Protein AF-A0A0D3IXQ7-F1 (afdb_monomer)

Radius of gyration: 18.46 Å; Cα contacts (8 Å, |Δi|>4): 409; chains: 1; bounding box: 53×40×63 Å

InterPro domains:
  IPR025602 BCP1 family [PF13862] (10-169)
  IPR025602 BCP1 family [PTHR13261] (6-168)

Nearest PDB structures (foldseek):
  7kys-assembly2_B  TM=7.630E-01  e=5.921E-11  Homo sapiens
  7kyq-assembly1_A  TM=7.738E-01  e=1.754E-10  Homo sapiens
  6sll-assembly1_B  TM=5.293E-01  e=2.370E-04  Paenibacillus sp. Y412MC10
  1s60-assembly1_A-2  TM=6.672E-01  e=1.932E-02  Salmonella enterica subsp. enterica serovar Enteritidis
  2vbq-assembly1_A  TM=5.255E-01  e=3.563E-01  Salmonella enterica

Organism: Emiliania huxleyi (strain CCMP1516) (NCBI:txid280463)

Foldseek 3Di:
DDDPPPPPPPDDKDKDKAFAAPVCLVVQLVQVCPAPVCQVQVFRSNLVSNQRNPLRLAKIFTDIPRHTFKIKGWGWLLVCCVRPRSVVVLDLLQDVQWPDDPVSVVSVLCSDNPNLFTETEIDIGGHLPDDLVCLLVRLVVRLVSLVCLCPPNPPPVSNSNSVGQKYKYKFKPPDDFVQWDKTFSGPPDHPPRITIIIIIHGSVSSSSCSVRSSRSHND

Secondary structure (DSSP, 8-state):
---------------EEE---GGGHHHHHHHHHHSHHHHHH---HHHHHHHHHT-TTSEEEEEETTEEEEEEEEEETTTTTTSHHHHHHHHHHTSSSSPSSHHHHHHHHHTSTT----EEEEEEEE-TTS-TTHHHHHHHHHHHHHHHHHHH-SSHHHHHHHS-SEEEEEEETT-PPTT-EEEESSTT--TTSPPEEEEEE-GGGGGGGHHHHHHHT--

Structure (mmCIF, N/CA/C/O backbone):
data_AF-A0A0D3IXQ7-F1
#
_entry.id   AF-A0A0D3IXQ7-F1
#
loop_
_atom_site.group_PDB
_atom_site.id
_atom_site.type_symbol
_atom_site.label_atom_id
_atom_site.label_alt_id
_atom_site.label_comp_id
_atom_site.label_asym_id
_atom_site.label_entity_id
_atom_site.label_seq_id
_atom_site.pdbx_PDB_ins_code
_atom_site.Cartn_x
_atom_site.Cartn_y
_atom_site.Cartn_z
_atom_site.occupancy
_atom_site.B_iso_or_equiv
_atom_site.auth_seq_id
_atom_site.auth_comp_id
_atom_site.auth_asym_id
_atom_site.auth_atom_id
_atom_site.pdbx_PDB_model_num
ATOM 1 N N . MET A 1 1 ? 34.933 -18.596 -46.602 1.00 43.78 1 MET A N 1
ATOM 2 C CA . MET A 1 1 ? 33.781 -19.001 -45.770 1.00 43.78 1 MET A CA 1
ATOM 3 C C . MET A 1 1 ? 33.965 -18.394 -44.393 1.00 43.78 1 MET A C 1
ATOM 5 O O . MET A 1 1 ? 34.940 -18.746 -43.749 1.00 43.78 1 MET A O 1
ATOM 9 N N . ALA A 1 2 ? 33.096 -17.456 -44.016 1.00 44.88 2 ALA A N 1
ATOM 10 C CA . ALA A 1 2 ? 32.745 -17.088 -42.639 1.00 44.88 2 ALA A CA 1
ATOM 11 C C . ALA A 1 2 ? 31.686 -15.973 -42.736 1.00 44.88 2 ALA A C 1
ATOM 13 O O . ALA A 1 2 ? 32.026 -14.797 -42.824 1.00 44.88 2 ALA A O 1
ATOM 14 N N . GLN A 1 3 ? 30.409 -16.350 -42.832 1.00 43.12 3 GLN A N 1
ATOM 15 C CA . GLN A 1 3 ? 29.316 -15.436 -42.499 1.00 43.12 3 GLN A CA 1
ATOM 16 C C . GLN A 1 3 ? 29.228 -15.426 -40.974 1.00 43.12 3 GLN A C 1
ATOM 18 O O . GLN A 1 3 ? 28.996 -16.468 -40.365 1.00 43.12 3 GLN A O 1
ATOM 23 N N . ALA A 1 4 ? 29.498 -14.273 -40.370 1.00 51.81 4 ALA A N 1
ATOM 24 C CA . ALA A 1 4 ? 29.172 -14.027 -38.978 1.00 51.81 4 ALA A CA 1
ATOM 25 C C . ALA A 1 4 ? 27.657 -13.806 -38.908 1.00 51.81 4 ALA A C 1
ATOM 27 O O . ALA A 1 4 ? 27.172 -12.717 -39.202 1.00 51.81 4 ALA A O 1
ATOM 28 N N . ASP A 1 5 ? 26.921 -14.868 -38.590 1.00 50.00 5 ASP A N 1
ATOM 29 C CA . ASP A 1 5 ? 25.492 -14.808 -38.295 1.00 50.00 5 ASP A CA 1
ATOM 30 C C . ASP A 1 5 ? 25.318 -14.284 -36.863 1.00 50.00 5 ASP A C 1
ATOM 32 O O . ASP A 1 5 ? 25.139 -15.028 -35.900 1.00 50.00 5 ASP A O 1
ATOM 36 N N . GLY A 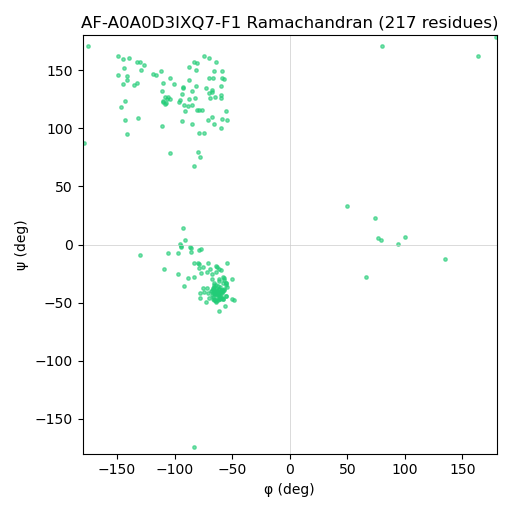1 6 ? 25.511 -12.975 -36.706 1.00 56.41 6 GLY A N 1
ATOM 37 C CA . GLY A 1 6 ? 25.163 -12.243 -35.496 1.00 56.41 6 GLY A CA 1
ATOM 38 C C . GLY A 1 6 ? 23.685 -11.887 -35.542 1.00 56.41 6 GLY A C 1
ATOM 39 O O . GLY A 1 6 ? 23.353 -10.719 -35.709 1.00 56.41 6 GLY A O 1
ATOM 40 N N . ALA A 1 7 ? 22.806 -12.887 -35.465 1.00 58.75 7 ALA A N 1
ATOM 41 C CA . ALA A 1 7 ? 21.378 -12.643 -35.334 1.00 58.75 7 ALA A CA 1
ATOM 42 C C . ALA A 1 7 ? 21.127 -11.979 -33.972 1.00 58.75 7 ALA A C 1
ATOM 44 O O . ALA A 1 7 ? 21.189 -12.634 -32.927 1.00 58.75 7 ALA A O 1
ATOM 45 N N . GLU A 1 8 ? 20.892 -10.667 -33.982 1.00 60.81 8 GLU A N 1
ATOM 46 C CA . GLU A 1 8 ? 20.342 -9.936 -32.844 1.00 60.81 8 GLU A CA 1
ATOM 47 C C . GLU A 1 8 ? 19.034 -10.633 -32.454 1.00 60.81 8 GLU A C 1
ATOM 49 O O . GLU A 1 8 ? 18.050 -10.602 -33.191 1.00 60.81 8 GLU A O 1
ATOM 54 N N . LYS A 1 9 ? 19.038 -11.357 -31.330 1.00 64.88 9 LYS A N 1
ATOM 55 C CA . LYS A 1 9 ? 17.806 -11.930 -30.793 1.00 64.88 9 LYS A CA 1
ATOM 56 C C . LYS A 1 9 ? 16.938 -10.766 -30.340 1.00 64.88 9 LYS A C 1
ATOM 58 O O . LYS A 1 9 ? 17.272 -10.103 -29.362 1.00 64.88 9 LYS A O 1
ATOM 63 N N . GLU A 1 10 ? 15.851 -10.525 -31.062 1.00 73.38 10 GLU A N 1
ATOM 64 C CA . GLU A 1 10 ? 14.812 -9.587 -30.659 1.00 73.38 10 GLU A CA 1
ATOM 65 C C . GLU A 1 10 ? 14.257 -10.041 -29.302 1.00 73.38 10 GLU A C 1
ATOM 67 O O . GLU A 1 10 ? 13.624 -11.092 -29.188 1.00 73.38 10 GLU A O 1
ATOM 72 N N . LEU A 1 11 ? 14.591 -9.296 -28.246 1.00 77.38 11 LEU A N 1
ATOM 73 C CA . LEU A 1 11 ? 14.086 -9.550 -26.904 1.00 77.38 11 LEU A CA 1
ATOM 74 C C . LEU A 1 11 ? 12.728 -8.863 -26.784 1.00 77.38 11 LEU A C 1
ATOM 76 O O . LEU A 1 11 ? 12.653 -7.642 -26.650 1.00 77.38 11 LEU A O 1
ATOM 80 N N . GLN A 1 12 ? 11.661 -9.652 -26.846 1.00 79.81 12 GLN A N 1
ATOM 81 C CA . GLN A 1 12 ? 10.318 -9.184 -26.534 1.00 79.81 12 GLN A CA 1
ATOM 82 C C . GLN A 1 12 ? 10.080 -9.360 -25.038 1.00 79.81 12 GLN A C 1
ATOM 84 O O . GLN A 1 12 ? 10.142 -10.476 -24.532 1.00 79.81 12 GLN A O 1
ATOM 89 N N . VAL A 1 13 ? 9.834 -8.250 -24.346 1.00 83.31 13 VAL A N 1
ATOM 90 C CA . VAL A 1 13 ? 9.472 -8.241 -22.926 1.00 83.31 13 VAL A CA 1
ATOM 91 C C . VAL A 1 13 ? 7.999 -7.876 -22.830 1.00 83.31 13 VAL A C 1
ATOM 93 O O . VAL A 1 13 ? 7.594 -6.807 -23.292 1.00 83.31 13 VAL A O 1
ATOM 96 N N . GLU A 1 14 ? 7.206 -8.761 -22.237 1.00 89.88 14 GLU A N 1
ATOM 97 C CA . GLU A 1 14 ? 5.787 -8.537 -21.975 1.00 89.88 14 GLU A CA 1
ATOM 98 C C . GLU A 1 14 ? 5.580 -8.267 -20.485 1.00 89.88 14 GLU A C 1
ATOM 100 O O . GLU A 1 14 ? 6.016 -9.042 -19.632 1.00 89.88 14 GLU A O 1
ATOM 105 N N . PHE A 1 15 ? 4.918 -7.151 -20.177 1.00 91.88 15 PHE A N 1
ATOM 106 C CA . PHE A 1 15 ? 4.506 -6.825 -18.818 1.00 91.88 15 PHE A CA 1
ATOM 107 C C . PHE A 1 15 ? 3.069 -7.281 -18.608 1.00 91.88 15 PHE A C 1
ATOM 109 O O . PHE A 1 15 ? 2.170 -6.869 -19.341 1.00 91.88 15 PHE A O 1
ATOM 116 N N . ILE A 1 16 ? 2.864 -8.096 -17.582 1.00 93.56 16 ILE A N 1
ATOM 117 C CA . ILE A 1 16 ? 1.554 -8.577 -17.160 1.00 93.56 16 ILE A CA 1
ATOM 118 C C . ILE A 1 16 ? 1.192 -7.981 -15.802 1.00 93.56 16 ILE A C 1
ATOM 120 O O . ILE A 1 16 ? 2.062 -7.725 -14.967 1.00 93.56 16 ILE A O 1
ATOM 124 N N . PHE A 1 17 ? -0.106 -7.784 -15.595 1.00 93.75 17 PHE A N 1
ATOM 125 C CA . PHE A 1 17 ? -0.681 -7.367 -14.324 1.00 93.75 17 PHE A CA 1
ATOM 126 C C . PHE A 1 17 ? -1.338 -8.583 -13.679 1.00 93.75 17 PHE A C 1
ATOM 128 O O . PHE A 1 17 ? -2.141 -9.257 -14.325 1.00 93.75 17 PHE A O 1
ATOM 135 N N . THR A 1 18 ? -0.961 -8.899 -12.444 1.00 93.56 18 THR A N 1
ATOM 136 C CA . THR A 1 18 ? -1.534 -10.026 -11.694 1.00 93.56 18 THR A CA 1
ATOM 137 C C . THR A 1 18 ? -1.970 -9.586 -10.309 1.00 93.56 18 THR A C 1
ATOM 139 O O . THR A 1 18 ? -1.407 -8.640 -9.759 1.00 93.56 18 THR A O 1
ATOM 142 N N . ASP A 1 19 ? -2.896 -10.321 -9.708 1.00 94.00 19 ASP A N 1
ATOM 143 C CA . ASP A 1 19 ? -3.261 -10.114 -8.308 1.00 94.00 19 ASP A CA 1
ATOM 144 C C . ASP A 1 19 ? -2.061 -10.413 -7.381 1.00 94.00 19 ASP A C 1
ATOM 146 O O . ASP A 1 19 ? -1.135 -11.142 -7.779 1.00 94.00 19 ASP A O 1
ATOM 150 N N . PRO A 1 20 ? -2.039 -9.861 -6.153 1.00 93.25 20 PRO A N 1
ATOM 151 C CA . PRO A 1 20 ? -1.056 -10.210 -5.138 1.00 93.25 20 PRO A CA 1
ATOM 152 C C . PRO A 1 20 ? -1.112 -11.697 -4.792 1.00 93.25 20 PRO A C 1
ATOM 154 O O . PRO A 1 20 ? -2.188 -12.252 -4.576 1.00 93.25 20 PRO A O 1
ATOM 157 N N . ALA A 1 21 ? 0.053 -12.330 -4.679 1.00 92.75 21 ALA A N 1
ATOM 158 C CA . ALA A 1 21 ? 0.165 -13.704 -4.213 1.00 92.75 21 ALA A CA 1
ATOM 159 C C . ALA A 1 21 ? 1.261 -13.849 -3.150 1.00 92.75 21 ALA A C 1
ATOM 161 O O . ALA A 1 21 ? 2.211 -13.069 -3.100 1.00 92.75 21 ALA A O 1
ATOM 162 N N . GLU A 1 22 ? 1.175 -14.893 -2.321 1.00 92.81 22 GLU A N 1
ATOM 163 C CA . GLU A 1 22 ? 2.146 -15.156 -1.247 1.00 92.81 22 GLU A CA 1
ATOM 164 C C . GLU A 1 22 ? 3.596 -15.221 -1.771 1.00 92.81 22 GLU A C 1
ATOM 166 O O . GLU A 1 22 ? 4.522 -14.713 -1.130 1.00 92.81 22 GLU A O 1
ATOM 171 N N . GLU A 1 23 ? 3.788 -15.768 -2.977 1.00 92.31 23 GLU A N 1
ATOM 172 C CA . GLU A 1 23 ? 5.074 -15.837 -3.684 1.00 92.31 23 GLU A CA 1
ATOM 173 C C . GLU A 1 23 ? 5.708 -14.463 -3.968 1.00 92.31 23 GLU A C 1
ATOM 175 O O . GLU A 1 23 ? 6.930 -14.369 -4.095 1.00 92.31 23 GLU A O 1
ATOM 180 N N . ASP A 1 24 ? 4.912 -13.389 -3.986 1.00 93.62 24 ASP A N 1
ATOM 181 C CA . ASP A 1 24 ? 5.381 -12.021 -4.218 1.00 93.62 24 ASP A CA 1
ATOM 182 C C . ASP A 1 24 ? 6.024 -11.393 -2.976 1.00 93.62 24 ASP A C 1
ATOM 184 O O . ASP A 1 24 ? 6.769 -10.416 -3.092 1.00 93.62 24 ASP A O 1
ATOM 188 N N . THR A 1 25 ? 5.805 -11.963 -1.784 1.00 94.81 25 THR A N 1
ATOM 189 C CA . THR A 1 25 ? 6.267 -11.403 -0.500 1.00 94.81 25 THR A CA 1
ATOM 190 C C . THR A 1 25 ? 7.747 -10.978 -0.507 1.00 94.81 25 THR A C 1
ATOM 192 O O . THR A 1 25 ? 8.045 -9.854 -0.085 1.00 94.81 25 THR A O 1
ATOM 195 N N . PRO A 1 26 ? 8.715 -11.795 -0.983 1.00 94.44 26 PRO A N 1
ATOM 196 C CA . PRO A 1 26 ? 10.128 -11.407 -0.982 1.00 94.44 26 PRO A CA 1
ATOM 197 C C . PRO A 1 26 ? 10.429 -10.218 -1.907 1.00 94.44 26 PRO A C 1
ATOM 199 O O . PRO A 1 26 ? 11.301 -9.394 -1.607 1.00 94.44 26 PRO A O 1
ATOM 202 N N . TYR A 1 27 ? 9.698 -10.109 -3.015 1.00 93.19 27 TYR A N 1
ATOM 203 C CA . TYR A 1 27 ? 9.883 -9.052 -4.002 1.00 93.19 27 TYR A CA 1
ATOM 204 C C . TYR A 1 27 ? 9.252 -7.742 -3.530 1.00 93.19 27 TYR A C 1
ATOM 206 O O . TYR A 1 27 ? 9.915 -6.704 -3.539 1.00 93.19 27 TYR A O 1
ATOM 214 N N . VAL A 1 28 ? 8.023 -7.806 -3.010 1.00 95.12 28 VAL A N 1
ATOM 215 C CA . VAL A 1 28 ? 7.331 -6.661 -2.401 1.00 95.12 28 VAL A CA 1
ATOM 216 C C . VAL A 1 28 ? 8.146 -6.109 -1.234 1.00 95.12 28 VAL A C 1
ATOM 218 O O . VAL A 1 28 ? 8.326 -4.898 -1.126 1.00 95.12 28 VAL A O 1
ATOM 221 N N . ARG A 1 29 ? 8.726 -6.980 -0.396 1.00 95.50 29 ARG A N 1
ATOM 222 C CA . ARG A 1 29 ? 9.624 -6.564 0.693 1.00 95.50 29 ARG A CA 1
ATOM 223 C C . ARG A 1 29 ? 10.827 -5.791 0.171 1.00 95.50 29 ARG A C 1
ATOM 225 O O . ARG A 1 29 ? 11.191 -4.778 0.762 1.00 95.50 29 ARG A O 1
ATOM 232 N N . SER A 1 30 ? 11.463 -6.288 -0.888 1.00 93.75 30 SER A N 1
ATOM 233 C CA . SER A 1 30 ? 12.637 -5.640 -1.482 1.00 93.75 30 SER A CA 1
ATOM 234 C C . SER A 1 30 ? 12.299 -4.243 -2.001 1.00 93.75 30 SER A C 1
ATOM 236 O O . SER A 1 30 ? 13.028 -3.297 -1.711 1.00 93.75 30 SER A O 1
ATOM 238 N N . LEU A 1 31 ? 11.165 -4.108 -2.697 1.00 93.00 31 LEU A N 1
ATOM 239 C CA . LEU A 1 31 ? 10.670 -2.824 -3.195 1.00 93.00 31 LEU A CA 1
ATOM 240 C C . LEU A 1 31 ? 10.323 -1.865 -2.048 1.00 93.00 31 LEU A C 1
ATOM 242 O O . LEU A 1 31 ? 10.826 -0.749 -2.016 1.00 93.00 31 LEU A O 1
ATOM 246 N N . LEU A 1 32 ? 9.559 -2.314 -1.048 1.00 92.94 32 LEU A N 1
ATOM 247 C CA . LEU A 1 32 ? 9.197 -1.497 0.115 1.00 92.94 32 LEU A CA 1
ATOM 248 C C . LEU A 1 32 ? 10.410 -1.040 0.926 1.00 92.94 32 LEU A C 1
ATOM 250 O O . LEU A 1 32 ? 10.411 0.082 1.421 1.00 92.94 32 LEU A O 1
ATOM 254 N N . ALA A 1 33 ? 11.430 -1.888 1.087 1.00 92.12 33 ALA A N 1
ATOM 255 C CA . ALA A 1 33 ? 12.628 -1.551 1.854 1.00 92.12 33 ALA A CA 1
ATOM 256 C C . ALA A 1 33 ? 13.445 -0.420 1.208 1.00 92.12 33 ALA A C 1
ATOM 258 O O . ALA A 1 33 ? 14.026 0.388 1.932 1.00 92.12 33 ALA A O 1
ATOM 259 N N . GLY A 1 34 ? 13.482 -0.370 -0.128 1.00 86.56 34 GLY A N 1
ATOM 260 C CA . GLY A 1 34 ? 14.058 0.745 -0.887 1.00 86.56 34 GLY A CA 1
ATOM 261 C C . GLY A 1 34 ? 13.099 1.923 -1.074 1.00 86.56 34 GLY A C 1
ATOM 262 O O . GLY A 1 34 ? 13.540 3.017 -1.408 1.00 86.56 34 GLY A O 1
ATOM 263 N N . GLY A 1 35 ? 11.809 1.700 -0.836 1.00 84.88 35 GLY A N 1
ATOM 264 C CA . GLY A 1 35 ? 10.735 2.647 -1.080 1.00 84.88 35 GLY A CA 1
ATOM 265 C C . GLY A 1 35 ? 10.708 3.846 -0.140 1.00 84.88 35 GLY A C 1
ATOM 266 O O . GLY A 1 35 ? 11.248 3.835 0.975 1.00 84.88 35 GLY A O 1
ATOM 267 N N . SER A 1 36 ? 10.012 4.893 -0.580 1.00 82.00 36 SER A N 1
ATOM 268 C CA . SER A 1 36 ? 9.964 6.187 0.114 1.00 82.00 36 SER A CA 1
ATOM 269 C C . SER A 1 36 ? 9.352 6.076 1.515 1.00 82.00 36 SER A C 1
ATOM 271 O O . SER A 1 36 ? 9.810 6.727 2.452 1.00 82.00 36 SER A O 1
ATOM 273 N N . LEU A 1 37 ? 8.355 5.201 1.706 1.00 84.75 37 LEU A N 1
ATOM 274 C CA . LEU A 1 37 ? 7.733 4.992 3.016 1.00 84.75 37 LEU A CA 1
ATOM 275 C C . LEU A 1 37 ? 8.738 4.477 4.049 1.00 84.75 37 LEU A C 1
ATOM 277 O O . LEU A 1 37 ? 8.902 5.080 5.113 1.00 84.75 37 LEU A O 1
ATOM 281 N N . CYS A 1 38 ? 9.393 3.348 3.771 1.00 88.12 38 CYS A N 1
ATOM 282 C CA . CYS A 1 38 ? 10.248 2.692 4.758 1.00 88.12 38 CYS A CA 1
ATOM 283 C C . CYS A 1 38 ? 11.534 3.482 4.993 1.00 88.12 38 CYS A C 1
ATOM 285 O O . CYS A 1 38 ? 11.961 3.601 6.141 1.00 88.12 38 CYS A O 1
ATOM 287 N N . THR A 1 39 ? 12.104 4.082 3.946 1.00 84.94 39 THR A N 1
ATOM 288 C CA . THR A 1 39 ? 13.305 4.923 4.059 1.00 84.94 39 THR A CA 1
ATOM 289 C C . THR A 1 39 ? 13.046 6.201 4.862 1.00 84.94 39 THR A C 1
ATOM 291 O O . THR A 1 39 ? 13.869 6.568 5.700 1.00 84.94 39 THR A O 1
ATOM 294 N N . ALA A 1 40 ? 11.883 6.840 4.693 1.00 81.00 40 ALA A N 1
ATOM 295 C CA . ALA A 1 40 ? 11.521 8.057 5.423 1.00 81.00 40 ALA A CA 1
ATOM 296 C C . ALA A 1 40 ? 11.123 7.801 6.882 1.00 81.00 40 ALA A C 1
ATOM 298 O O . ALA A 1 40 ? 11.389 8.611 7.772 1.00 81.00 40 ALA A O 1
ATOM 299 N N . THR A 1 41 ? 10.428 6.691 7.137 1.00 81.88 41 THR A N 1
ATOM 300 C CA . THR A 1 41 ? 9.744 6.480 8.420 1.00 81.88 41 THR A CA 1
ATOM 301 C C . THR A 1 41 ? 10.382 5.419 9.307 1.00 81.88 41 THR A C 1
ATOM 303 O O . THR A 1 41 ? 10.156 5.441 10.523 1.00 81.88 41 THR A O 1
ATOM 306 N N . GLY A 1 42 ? 11.176 4.513 8.729 1.00 85.69 42 GLY A N 1
ATOM 307 C CA . GLY A 1 42 ? 11.633 3.287 9.380 1.00 85.69 42 GLY A CA 1
ATOM 308 C C . GLY A 1 42 ? 10.542 2.216 9.495 1.00 85.69 42 GLY A C 1
ATOM 309 O O . GLY A 1 42 ? 10.611 1.378 10.396 1.00 85.69 42 GLY A O 1
ATOM 310 N N . ALA A 1 43 ? 9.506 2.268 8.649 1.00 88.94 43 ALA A N 1
ATOM 311 C CA . ALA A 1 43 ? 8.445 1.265 8.625 1.00 88.94 43 ALA A CA 1
ATOM 312 C C . ALA A 1 43 ? 8.985 -0.146 8.339 1.00 88.94 43 ALA A C 1
ATOM 314 O O . ALA A 1 43 ? 9.984 -0.332 7.642 1.00 88.94 43 ALA A O 1
ATOM 315 N N . ASP A 1 44 ? 8.308 -1.155 8.888 1.00 93.12 44 ASP A N 1
ATOM 316 C CA . ASP A 1 44 ? 8.706 -2.549 8.714 1.00 93.12 44 ASP A CA 1
ATOM 317 C C . ASP A 1 44 ? 8.266 -3.087 7.346 1.00 93.12 44 ASP A C 1
ATOM 319 O O . ASP A 1 44 ? 7.143 -3.562 7.173 1.00 93.12 44 ASP A O 1
ATOM 323 N N . ALA A 1 45 ? 9.189 -3.044 6.385 1.00 94.31 45 ALA A N 1
ATOM 324 C CA . ALA A 1 45 ? 8.978 -3.557 5.037 1.00 94.31 45 ALA A CA 1
ATOM 325 C C . ALA A 1 45 ? 8.573 -5.041 5.004 1.00 94.31 45 ALA A C 1
ATOM 327 O O . ALA A 1 45 ? 7.852 -5.446 4.098 1.00 94.31 45 ALA A O 1
ATOM 328 N N . ALA A 1 46 ? 9.019 -5.864 5.963 1.00 94.94 46 ALA A N 1
ATOM 329 C CA . ALA A 1 46 ? 8.711 -7.293 5.957 1.00 94.94 46 ALA A CA 1
ATOM 330 C C . ALA A 1 46 ? 7.246 -7.562 6.329 1.00 94.94 46 ALA A C 1
ATOM 332 O O . ALA A 1 46 ? 6.560 -8.274 5.597 1.00 94.94 46 ALA A O 1
ATOM 333 N N . GLY A 1 47 ? 6.750 -6.967 7.419 1.00 94.12 47 GLY A N 1
ATOM 334 C CA . GLY A 1 47 ? 5.343 -7.098 7.808 1.00 94.12 47 GLY A CA 1
ATOM 335 C C . GLY A 1 47 ? 4.384 -6.454 6.804 1.00 94.12 47 GLY A C 1
ATOM 336 O O . GLY A 1 47 ? 3.336 -7.022 6.494 1.00 94.12 47 GLY A O 1
ATOM 337 N N . LEU A 1 48 ? 4.768 -5.319 6.209 1.00 94.00 48 LEU A N 1
ATOM 338 C CA . LEU A 1 48 ? 3.969 -4.691 5.151 1.00 94.00 48 LEU A CA 1
ATOM 339 C C . LEU A 1 48 ? 3.914 -5.541 3.883 1.00 94.00 48 LEU A C 1
ATOM 341 O O . LEU A 1 48 ? 2.839 -5.697 3.314 1.00 94.00 48 LEU A O 1
ATOM 345 N N . ALA A 1 49 ? 5.033 -6.139 3.471 1.00 95.06 49 ALA A N 1
ATOM 346 C CA . ALA A 1 49 ? 5.047 -7.033 2.320 1.00 95.06 49 ALA A CA 1
ATOM 347 C C . ALA A 1 49 ? 4.162 -8.260 2.532 1.00 95.06 49 ALA A C 1
ATOM 349 O O . ALA A 1 49 ? 3.402 -8.615 1.637 1.00 95.06 49 ALA A O 1
ATOM 350 N N . ALA A 1 50 ? 4.212 -8.861 3.724 1.00 94.31 50 ALA A N 1
ATOM 351 C CA . ALA A 1 50 ? 3.315 -9.955 4.074 1.00 94.31 50 ALA A CA 1
ATOM 352 C C . ALA A 1 50 ? 1.845 -9.508 4.046 1.00 94.31 50 ALA A C 1
ATOM 354 O O . ALA A 1 50 ? 0.991 -10.254 3.587 1.00 94.31 50 ALA A O 1
ATOM 355 N N . THR A 1 51 ? 1.538 -8.288 4.494 1.00 93.50 51 THR A N 1
ATOM 356 C CA . THR A 1 51 ? 0.168 -7.755 4.441 1.00 93.50 51 THR A CA 1
ATOM 357 C C . THR A 1 51 ? -0.314 -7.571 3.000 1.00 93.50 51 THR A C 1
ATOM 359 O O . THR A 1 51 ? -1.410 -8.007 2.671 1.00 93.50 51 THR A O 1
ATOM 362 N N . VAL A 1 52 ? 0.511 -6.976 2.132 1.00 93.44 52 VAL A N 1
ATOM 363 C CA . VAL A 1 52 ? 0.183 -6.755 0.712 1.00 93.44 52 VAL A CA 1
ATOM 364 C C . VAL A 1 52 ? 0.010 -8.078 -0.034 1.00 93.44 52 VAL A C 1
ATOM 366 O O . VAL A 1 52 ? -0.984 -8.263 -0.723 1.00 93.44 52 VAL A O 1
ATOM 369 N N . ALA A 1 53 ? 0.952 -9.010 0.119 1.00 90.62 53 ALA A N 1
ATOM 370 C CA . ALA A 1 53 ? 0.946 -10.283 -0.602 1.00 90.62 53 ALA A CA 1
ATOM 371 C C . ALA A 1 53 ? -0.208 -11.217 -0.193 1.00 90.62 53 ALA A C 1
ATOM 373 O O . ALA A 1 53 ? -0.619 -12.060 -0.983 1.00 90.62 53 ALA A O 1
ATOM 374 N N . ASN A 1 54 ? -0.733 -11.067 1.029 1.00 87.00 54 ASN A N 1
ATOM 375 C CA . ASN A 1 54 ? -1.859 -11.858 1.533 1.00 87.00 54 ASN A CA 1
ATOM 376 C C . ASN A 1 54 ? -3.231 -11.185 1.334 1.00 87.00 54 ASN A C 1
ATOM 378 O O . ASN A 1 54 ? -4.240 -11.777 1.710 1.00 87.00 54 ASN A O 1
ATOM 382 N N . GLN A 1 55 ? -3.287 -9.966 0.786 1.00 81.88 55 GLN A N 1
ATOM 383 C CA . GLN A 1 55 ? -4.532 -9.250 0.488 1.00 81.88 55 GLN A CA 1
ATOM 384 C C . GLN A 1 55 ? -4.807 -9.306 -1.022 1.00 81.88 55 GLN A C 1
ATOM 386 O O . GLN A 1 55 ? -4.531 -8.353 -1.753 1.00 81.88 55 GLN A O 1
ATOM 391 N N . VAL A 1 56 ? -5.321 -10.446 -1.481 1.00 83.75 56 VAL A N 1
ATOM 392 C CA . VAL A 1 56 ? -5.469 -10.780 -2.910 1.00 83.75 56 VAL A CA 1
ATOM 393 C C . VAL A 1 56 ? -6.501 -9.888 -3.608 1.00 83.75 56 VAL A C 1
ATOM 395 O O . VAL A 1 56 ? -6.374 -9.593 -4.788 1.00 83.75 56 VAL A O 1
ATOM 398 N N . GLU A 1 57 ? -7.512 -9.415 -2.884 1.00 87.19 57 GLU A N 1
ATOM 399 C CA . GLU A 1 57 ? -8.681 -8.723 -3.435 1.00 87.19 57 GLU A CA 1
ATOM 400 C C . GLU A 1 57 ? -8.374 -7.317 -3.954 1.00 87.19 57 GLU A C 1
ATOM 402 O O . GLU A 1 57 ? -9.154 -6.769 -4.729 1.00 87.19 57 GLU A O 1
ATOM 407 N N . VAL A 1 58 ? -7.304 -6.690 -3.452 1.00 88.56 58 VAL A N 1
ATOM 408 C CA . VAL A 1 58 ? -6.987 -5.291 -3.750 1.00 88.56 58 VAL A CA 1
ATOM 409 C C . VAL A 1 58 ? -5.486 -5.108 -3.916 1.00 88.56 58 VAL A C 1
ATOM 411 O O . VAL A 1 58 ? -4.737 -4.853 -2.961 1.00 88.56 58 VAL A O 1
ATOM 414 N N . GLY A 1 59 ? -5.057 -5.160 -5.168 1.00 91.19 59 GLY A N 1
ATOM 415 C CA . GLY A 1 59 ? -3.711 -4.821 -5.580 1.00 91.19 59 GLY A CA 1
ATOM 416 C C . GLY A 1 59 ? -3.406 -5.342 -6.971 1.00 91.19 59 GLY A C 1
ATOM 417 O O . GLY A 1 59 ? -4.058 -6.244 -7.470 1.00 91.19 59 GLY A O 1
ATOM 418 N N . THR A 1 60 ? -2.367 -4.789 -7.577 1.00 93.81 60 THR A N 1
ATOM 419 C CA . THR A 1 60 ? -1.860 -5.251 -8.858 1.00 93.81 60 THR A CA 1
ATOM 420 C C . THR A 1 60 ? -0.342 -5.338 -8.804 1.00 93.81 60 THR A C 1
ATOM 422 O O . THR A 1 60 ? 0.343 -4.453 -8.276 1.00 93.81 60 THR A O 1
ATOM 425 N N . MET A 1 61 ? 0.182 -6.422 -9.354 1.00 94.69 61 MET A N 1
ATOM 426 C CA . MET A 1 61 ? 1.596 -6.744 -9.466 1.00 94.69 61 MET A CA 1
ATOM 427 C C . MET A 1 61 ? 2.012 -6.608 -10.925 1.00 94.69 61 MET A C 1
ATOM 429 O O . MET A 1 61 ? 1.403 -7.215 -11.799 1.00 94.69 61 MET A O 1
ATOM 433 N N . ILE A 1 62 ? 3.064 -5.842 -11.197 1.00 94.81 62 ILE A N 1
ATOM 434 C CA . ILE A 1 62 ? 3.633 -5.667 -12.534 1.00 94.81 62 ILE A CA 1
ATOM 435 C C . ILE A 1 62 ? 4.761 -6.680 -12.689 1.00 94.81 62 ILE A C 1
ATOM 437 O O . ILE A 1 62 ? 5.833 -6.505 -12.102 1.00 94.81 62 ILE A O 1
ATOM 441 N N . LYS A 1 63 ? 4.534 -7.735 -13.470 1.00 93.81 63 LYS A N 1
ATOM 442 C CA . LYS A 1 63 ? 5.501 -8.821 -13.668 1.00 93.81 63 LYS A CA 1
ATOM 443 C C . LYS A 1 63 ? 5.964 -8.891 -15.121 1.00 93.81 63 LYS A C 1
ATOM 445 O O . LYS A 1 63 ? 5.185 -8.636 -16.031 1.00 93.81 63 LYS A O 1
ATOM 450 N N . ALA A 1 64 ? 7.221 -9.264 -15.333 1.00 91.69 64 ALA A N 1
ATOM 451 C CA . ALA A 1 64 ? 7.749 -9.664 -16.637 1.00 91.69 64 ALA A CA 1
ATOM 452 C C . ALA A 1 64 ? 8.788 -10.772 -16.432 1.00 91.69 64 ALA A C 1
ATOM 454 O O . ALA A 1 64 ? 9.557 -10.723 -15.473 1.00 91.69 64 ALA A O 1
ATOM 455 N N . ASP A 1 65 ? 8.775 -11.801 -17.281 1.00 87.00 65 ASP A N 1
ATOM 456 C CA . ASP A 1 65 ? 9.682 -12.960 -17.197 1.00 87.00 65 ASP A CA 1
ATOM 457 C C . ASP A 1 65 ? 9.764 -13.614 -15.797 1.00 87.00 65 ASP A C 1
ATOM 459 O O . ASP A 1 65 ? 10.809 -14.107 -15.371 1.00 87.00 65 ASP A O 1
ATOM 463 N N . GLY A 1 66 ? 8.653 -13.606 -15.050 1.00 82.50 66 GLY A N 1
ATOM 464 C CA . GLY A 1 66 ? 8.575 -14.159 -13.692 1.00 82.50 66 GLY A CA 1
ATOM 465 C C . GLY A 1 66 ? 9.208 -13.292 -12.594 1.00 82.50 66 GLY A C 1
ATOM 466 O O . GLY A 1 66 ? 9.270 -13.726 -11.446 1.00 82.50 66 GLY A O 1
ATOM 467 N N . ALA A 1 67 ? 9.662 -12.077 -12.911 1.00 87.94 67 ALA A N 1
ATOM 468 C CA . ALA A 1 67 ? 10.157 -11.104 -11.942 1.00 87.94 67 ALA A CA 1
ATOM 469 C C . ALA A 1 67 ? 9.127 -9.995 -11.687 1.00 87.94 67 ALA A C 1
ATOM 471 O O . ALA A 1 67 ? 8.455 -9.537 -12.611 1.00 87.94 67 ALA A O 1
ATOM 472 N N . LEU A 1 68 ? 9.033 -9.534 -10.436 1.00 92.31 68 LEU A N 1
ATOM 473 C CA . LEU A 1 68 ? 8.206 -8.390 -10.049 1.00 92.31 68 LEU A CA 1
ATOM 474 C C . LEU A 1 68 ? 8.975 -7.081 -10.272 1.00 92.31 68 LEU A C 1
ATOM 476 O O . LEU A 1 68 ? 10.018 -6.855 -9.659 1.00 92.31 68 LEU A O 1
ATOM 480 N N . PHE A 1 69 ? 8.431 -6.212 -11.116 1.00 92.69 69 PHE A N 1
ATOM 481 C CA . PHE A 1 69 ? 8.990 -4.898 -11.443 1.00 92.69 69 PHE A CA 1
ATOM 482 C C . PHE A 1 69 ? 8.353 -3.772 -10.636 1.00 92.69 69 PHE A C 1
ATOM 484 O O . PHE A 1 69 ? 8.984 -2.747 -10.401 1.00 92.69 69 PHE A O 1
ATOM 491 N N . GLY A 1 70 ? 7.123 -3.952 -10.173 1.00 93.06 70 GLY A N 1
ATOM 492 C CA . GLY A 1 70 ? 6.451 -2.979 -9.329 1.00 93.06 70 GLY A CA 1
ATOM 493 C C . GLY A 1 70 ? 5.112 -3.491 -8.848 1.00 93.06 70 GLY A C 1
ATOM 494 O O . GLY A 1 70 ? 4.636 -4.526 -9.306 1.00 93.06 70 GLY A O 1
ATOM 495 N N . PHE A 1 71 ? 4.508 -2.766 -7.922 1.00 93.69 71 PHE A N 1
ATOM 496 C CA . PHE A 1 71 ? 3.177 -3.082 -7.440 1.00 93.69 71 PHE A CA 1
ATOM 497 C C . PHE A 1 71 ? 2.428 -1.825 -7.016 1.00 93.69 71 PHE A C 1
ATOM 499 O O . PHE A 1 71 ? 3.004 -0.759 -6.763 1.00 93.69 71 PHE A O 1
ATOM 506 N N . LEU A 1 72 ? 1.119 -1.978 -6.915 1.00 93.62 72 LEU A N 1
ATOM 507 C CA . LEU A 1 72 ? 0.224 -0.991 -6.349 1.00 93.62 72 LEU A CA 1
ATOM 508 C C . LEU A 1 72 ? -0.869 -1.724 -5.569 1.00 93.62 72 LEU A C 1
ATOM 510 O O . LEU A 1 72 ? -1.557 -2.561 -6.132 1.00 93.62 72 LEU A O 1
ATOM 514 N N . SER A 1 73 ? -1.033 -1.430 -4.282 1.00 94.12 73 SER A N 1
ATOM 515 C CA . SER A 1 73 ? -2.054 -2.056 -3.431 1.00 94.12 73 SER A CA 1
ATOM 516 C C . SER A 1 73 ? -2.621 -1.055 -2.425 1.00 94.12 73 SER A C 1
ATOM 518 O O . SER A 1 73 ? -1.934 -0.113 -2.028 1.00 94.12 73 SER A O 1
ATOM 520 N N . ALA A 1 74 ? -3.876 -1.251 -2.013 1.00 94.62 74 ALA A N 1
ATOM 521 C CA . ALA A 1 74 ? -4.522 -0.460 -0.969 1.00 94.62 74 ALA A CA 1
ATOM 522 C C . ALA A 1 74 ? -4.741 -1.320 0.283 1.00 94.62 74 ALA A C 1
ATOM 524 O O . ALA A 1 74 ? -5.669 -2.122 0.342 1.00 94.62 74 ALA A O 1
ATOM 525 N N . VAL A 1 75 ? -3.897 -1.150 1.299 1.00 93.81 75 VAL A N 1
ATOM 526 C CA . VAL A 1 75 ? -3.954 -1.929 2.544 1.00 93.81 75 VAL A CA 1
ATOM 527 C C . VAL A 1 75 ? -5.001 -1.351 3.490 1.00 93.81 75 VAL A C 1
ATOM 529 O O . VAL A 1 75 ? -4.928 -0.177 3.859 1.00 93.81 75 VAL A O 1
ATOM 532 N N . SER A 1 76 ? -5.944 -2.173 3.952 1.00 92.81 76 SER A N 1
ATOM 533 C CA . SER A 1 76 ? -6.944 -1.731 4.933 1.00 92.81 76 SER A CA 1
ATOM 534 C C . SER A 1 76 ? -6.330 -1.508 6.319 1.00 92.81 76 SER A C 1
ATOM 536 O O . SER A 1 76 ? -6.020 -2.453 7.050 1.00 92.81 76 SER A O 1
ATOM 538 N N . LEU A 1 77 ? -6.195 -0.241 6.725 1.00 92.62 77 LEU A N 1
ATOM 539 C CA . LEU A 1 77 ? -5.592 0.114 8.013 1.00 92.62 77 LEU A CA 1
ATOM 540 C C . LEU A 1 77 ? -6.419 -0.400 9.196 1.00 92.62 77 LEU A C 1
ATOM 542 O O . LEU A 1 77 ? -5.861 -0.809 10.211 1.00 92.62 77 LEU A O 1
ATOM 546 N N . GLN A 1 78 ? -7.748 -0.420 9.076 1.00 88.06 78 GLN A N 1
ATOM 547 C CA . GLN A 1 78 ? -8.600 -0.892 10.168 1.00 88.06 78 GLN A CA 1
ATOM 548 C C . GLN A 1 78 ? -8.574 -2.412 10.306 1.00 88.06 78 GLN A C 1
ATOM 550 O O . GLN A 1 78 ? -8.465 -2.913 11.426 1.00 88.06 78 GLN A O 1
ATOM 555 N N . ARG A 1 79 ? -8.599 -3.148 9.186 1.00 89.56 79 ARG A N 1
ATOM 556 C CA . ARG A 1 79 ? -8.501 -4.614 9.194 1.00 89.56 79 ARG A CA 1
ATOM 557 C C . ARG A 1 79 ? -7.193 -5.083 9.814 1.00 89.56 79 ARG A C 1
ATOM 559 O O . ARG A 1 79 ? -7.189 -5.964 10.669 1.00 89.56 79 ARG A O 1
ATOM 566 N N . HIS A 1 80 ? -6.091 -4.467 9.400 1.00 91.62 80 HIS A N 1
ATOM 567 C CA . HIS A 1 80 ? -4.754 -4.868 9.818 1.00 91.62 80 HIS A CA 1
ATOM 568 C C . HIS A 1 80 ? -4.258 -4.095 11.043 1.00 91.62 80 HIS A C 1
ATOM 570 O O . HIS A 1 80 ? -3.089 -4.176 11.383 1.00 91.62 80 HIS A O 1
ATOM 576 N N . ARG A 1 81 ? -5.120 -3.384 11.781 1.00 90.81 81 ARG A N 1
ATOM 577 C CA . ARG A 1 81 ? -4.703 -2.568 12.937 1.00 90.81 81 ARG A CA 1
ATOM 578 C C . ARG A 1 81 ? -3.918 -3.344 14.005 1.00 90.81 81 ARG A C 1
ATOM 580 O O . ARG A 1 81 ? -3.072 -2.766 14.684 1.00 90.81 81 ARG A O 1
ATOM 587 N N . ALA A 1 82 ? -4.242 -4.625 14.186 1.00 90.75 82 ALA A N 1
ATOM 588 C CA . ALA A 1 82 ? -3.574 -5.509 15.140 1.00 90.75 82 ALA A CA 1
ATOM 589 C C . ALA A 1 82 ? -2.226 -6.050 14.629 1.00 90.75 82 ALA A C 1
ATOM 591 O O . ALA A 1 82 ? -1.434 -6.540 15.435 1.00 90.75 82 ALA A O 1
ATOM 592 N N . ASP A 1 83 ? -1.959 -5.954 13.323 1.00 92.69 83 ASP A N 1
ATOM 593 C CA . ASP A 1 83 ? -0.643 -6.241 12.767 1.00 92.69 83 ASP A CA 1
ATOM 594 C C . ASP A 1 83 ? 0.360 -5.201 13.304 1.00 92.69 83 ASP A C 1
ATOM 596 O O . ASP A 1 83 ? 0.105 -3.995 13.209 1.00 92.69 83 ASP A O 1
ATOM 600 N N . PRO A 1 84 ? 1.495 -5.616 13.897 1.00 92.50 84 PRO A N 1
ATOM 601 C CA . PRO A 1 84 ? 2.452 -4.682 14.484 1.00 92.50 84 PRO A CA 1
ATOM 602 C C . PRO A 1 84 ? 2.994 -3.643 13.497 1.00 92.50 84 PRO A C 1
ATOM 604 O O . PRO A 1 84 ? 3.278 -2.509 13.894 1.00 92.50 84 PRO A O 1
ATOM 607 N N . SER A 1 85 ? 3.150 -4.011 12.229 1.00 91.62 85 SER A N 1
ATOM 608 C CA . SER A 1 85 ? 3.742 -3.173 11.189 1.00 91.62 85 SER A CA 1
ATOM 609 C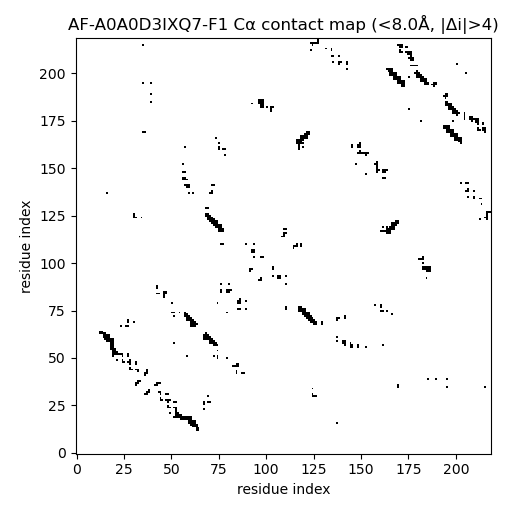 C . SER A 1 85 ? 2.732 -2.131 10.713 1.00 91.62 85 SER A C 1
ATOM 611 O O . SER A 1 85 ? 3.065 -0.945 10.640 1.00 91.62 85 SER A O 1
ATOM 613 N N . VAL A 1 86 ? 1.467 -2.520 10.542 1.00 92.81 86 VAL A N 1
ATOM 614 C CA . VAL A 1 86 ? 0.371 -1.583 10.244 1.00 92.81 86 VAL A CA 1
ATOM 615 C C . VAL A 1 86 ? 0.015 -0.709 11.454 1.00 92.81 86 VAL A C 1
ATOM 617 O O . VAL A 1 86 ? -0.149 0.503 11.315 1.00 92.81 86 VAL A O 1
ATOM 620 N N . GLY A 1 87 ? -0.032 -1.261 12.667 1.00 92.00 87 GLY A N 1
ATOM 621 C CA . GLY A 1 87 ? -0.295 -0.503 13.896 1.00 92.00 87 GLY A CA 1
ATOM 622 C C . GLY A 1 87 ? 0.745 0.594 14.166 1.00 92.00 87 GLY A C 1
ATOM 623 O O . GLY A 1 87 ? 0.401 1.700 14.602 1.00 92.00 87 GLY A O 1
ATOM 624 N N . ARG A 1 88 ? 2.020 0.333 13.843 1.00 91.25 88 ARG A N 1
ATOM 625 C CA . ARG A 1 88 ? 3.085 1.351 13.861 1.00 91.25 88 ARG A CA 1
ATOM 626 C C . ARG A 1 88 ? 2.857 2.440 12.818 1.00 91.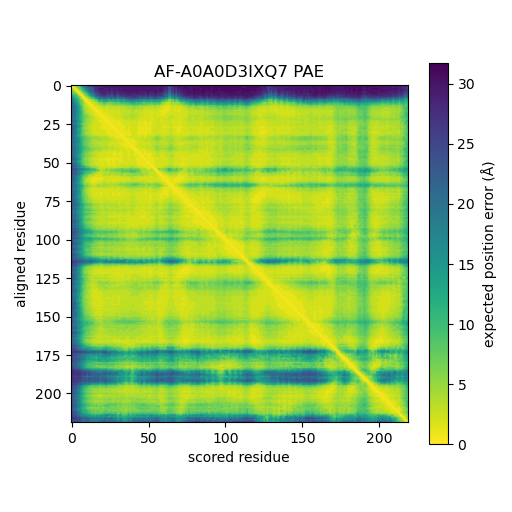25 88 ARG A C 1
ATOM 628 O O . ARG A 1 88 ? 3.014 3.610 13.157 1.00 91.25 88 ARG A O 1
ATOM 635 N N . LEU A 1 89 ? 2.449 2.085 11.598 1.00 90.69 89 LEU A N 1
ATOM 636 C CA . LEU A 1 89 ? 2.103 3.073 10.571 1.00 90.69 89 LEU A CA 1
ATOM 637 C C . LEU A 1 89 ? 0.933 3.955 11.001 1.00 90.69 89 LEU A C 1
ATOM 639 O O . LEU A 1 89 ? 1.042 5.171 10.929 1.00 90.69 89 LEU A O 1
ATOM 643 N N . ILE A 1 90 ? -0.147 3.374 11.525 1.00 91.81 90 ILE A N 1
ATOM 644 C CA . ILE A 1 90 ? -1.298 4.129 12.045 1.00 91.81 90 ILE A CA 1
ATOM 645 C C . ILE A 1 90 ? -0.854 5.130 13.115 1.00 91.81 90 ILE A C 1
ATOM 647 O O . ILE A 1 90 ? -1.257 6.292 13.094 1.00 91.81 90 ILE A O 1
ATOM 651 N N . SER A 1 91 ? 0.011 4.688 14.030 1.00 90.06 91 SER A N 1
ATOM 652 C CA . SER A 1 91 ? 0.559 5.549 15.081 1.00 90.06 91 SER A CA 1
ATOM 653 C C . SER A 1 91 ? 1.405 6.682 14.497 1.00 90.06 91 SER A C 1
ATOM 655 O O . SER A 1 91 ? 1.304 7.819 14.947 1.00 90.06 91 SER A O 1
ATOM 657 N N . LEU A 1 92 ? 2.204 6.390 13.469 1.00 88.38 92 LEU A N 1
ATOM 658 C CA . LEU A 1 92 ? 3.040 7.369 12.783 1.00 88.38 92 LEU A CA 1
ATOM 659 C C . LEU A 1 92 ? 2.207 8.412 12.028 1.00 88.38 92 LEU A C 1
ATOM 661 O O . LEU A 1 92 ? 2.467 9.605 12.172 1.00 88.38 92 LEU A O 1
ATOM 665 N N . LEU A 1 93 ? 1.176 7.984 11.299 1.00 86.88 93 LEU A N 1
ATOM 666 C CA . LEU A 1 93 ? 0.249 8.859 10.574 1.00 86.88 93 LEU A CA 1
ATOM 667 C C . LEU A 1 93 ? -0.575 9.766 11.510 1.00 86.88 93 LEU A C 1
ATOM 669 O O . LEU A 1 93 ? -1.036 10.822 11.094 1.00 86.88 93 LEU A O 1
ATOM 673 N N . GLY A 1 94 ? -0.757 9.374 12.776 1.00 84.75 94 GLY A N 1
ATOM 674 C CA . GLY A 1 94 ? -1.391 10.200 13.813 1.00 84.75 94 GLY A CA 1
ATOM 675 C C . GLY A 1 94 ? -0.417 11.002 14.691 1.00 84.75 94 GLY A C 1
ATOM 676 O O . GLY A 1 94 ? -0.855 11.718 15.595 1.00 84.75 94 GLY A O 1
ATOM 677 N N . SER A 1 95 ? 0.895 10.867 14.477 1.00 84.31 95 SER A N 1
ATOM 678 C CA . SER A 1 95 ? 1.931 11.448 15.344 1.00 84.31 95 SER A CA 1
ATOM 679 C C . SER A 1 95 ? 2.241 12.918 15.023 1.00 84.31 95 SER A C 1
ATOM 681 O O . SER A 1 95 ? 1.566 13.565 14.225 1.00 84.31 95 SER A O 1
ATOM 683 N N . ASP A 1 96 ? 3.247 13.469 15.698 1.00 81.75 96 ASP A N 1
ATOM 684 C CA . ASP A 1 96 ? 3.842 14.789 15.457 1.00 81.75 96 ASP A CA 1
ATOM 685 C C . ASP A 1 96 ? 4.814 14.818 14.265 1.00 81.75 96 ASP A C 1
ATOM 687 O O . ASP A 1 96 ? 5.302 15.888 13.893 1.00 81.75 96 ASP A O 1
ATOM 691 N N . ARG A 1 97 ? 5.089 13.655 13.653 1.00 82.56 97 ARG A N 1
ATOM 692 C CA . ARG A 1 97 ? 5.819 13.580 12.382 1.00 82.56 97 ARG A CA 1
ATOM 693 C C . ARG A 1 97 ? 5.049 14.282 11.270 1.00 82.56 97 ARG A C 1
ATOM 695 O O . ARG A 1 97 ? 5.649 15.051 10.522 1.00 82.56 97 ARG A O 1
ATOM 702 N N . VAL A 1 98 ? 3.730 14.083 11.243 1.00 85.06 98 VAL A N 1
ATOM 703 C CA . VAL A 1 98 ? 2.820 14.818 10.365 1.00 85.06 98 VAL A CA 1
ATOM 704 C C . VAL A 1 98 ? 2.779 16.280 10.790 1.00 85.06 98 VAL A C 1
ATOM 706 O O . VAL A 1 98 ? 2.599 16.589 11.970 1.00 85.06 98 VAL A O 1
ATOM 709 N N . GLU A 1 99 ? 2.936 17.185 9.831 1.00 86.19 99 GLU A N 1
ATOM 710 C CA . GLU A 1 99 ? 2.854 18.619 10.074 1.00 86.19 99 GLU A CA 1
ATOM 711 C C . GLU A 1 99 ? 1.505 19.008 10.701 1.00 86.19 99 GLU A C 1
ATOM 713 O O . GLU A 1 99 ? 0.452 18.431 10.412 1.00 86.19 99 GLU A O 1
ATOM 718 N N . ASP A 1 100 ? 1.539 19.974 11.621 1.00 84.12 100 ASP A N 1
ATOM 719 C CA . ASP A 1 100 ? 0.332 20.391 12.326 1.00 84.12 100 ASP A CA 1
ATOM 720 C C . ASP A 1 100 ? -0.616 21.118 11.370 1.00 84.12 100 ASP A C 1
ATOM 722 O O . ASP A 1 100 ? -0.258 22.111 10.744 1.00 84.12 100 ASP A O 1
ATOM 726 N N . GLY A 1 101 ? -1.860 20.650 11.295 1.00 85.44 101 GLY A N 1
ATOM 727 C CA . GLY A 1 101 ? -2.872 21.263 10.448 1.00 85.44 101 GLY A CA 1
ATOM 728 C C . GLY A 1 101 ? -4.221 20.546 10.509 1.00 85.44 101 GLY A C 1
ATOM 729 O O . GLY A 1 101 ? -4.356 19.522 11.190 1.00 85.44 101 GLY A O 1
ATOM 730 N N . PRO A 1 102 ? -5.235 21.059 9.789 1.00 87.75 102 PRO A N 1
ATOM 731 C CA . PRO A 1 102 ? -6.570 20.461 9.745 1.00 87.75 102 PRO A CA 1
ATOM 732 C C . PRO A 1 102 ? -6.550 19.001 9.279 1.00 87.75 102 PRO A C 1
ATOM 734 O O . PRO A 1 102 ? -7.249 18.157 9.842 1.00 87.75 102 PRO A O 1
ATOM 737 N N . LEU A 1 103 ? -5.693 18.682 8.303 1.00 86.88 103 LEU A N 1
ATOM 738 C CA . LEU A 1 103 ? -5.578 17.328 7.772 1.00 86.88 103 LEU A CA 1
ATOM 739 C C . LEU A 1 103 ? -5.012 16.344 8.802 1.00 86.88 103 LEU A C 1
ATOM 741 O O . LEU A 1 103 ? -5.523 15.234 8.918 1.00 86.88 103 LEU A O 1
ATOM 745 N N . ARG A 1 104 ? -4.033 16.755 9.620 1.00 88.44 104 ARG A N 1
ATOM 746 C CA . ARG A 1 104 ? -3.521 15.931 10.726 1.00 88.44 104 ARG A CA 1
ATOM 747 C C . ARG A 1 104 ? -4.626 15.584 11.724 1.00 88.44 104 ARG A C 1
ATOM 749 O O . ARG A 1 104 ? -4.755 14.430 12.121 1.00 88.44 104 ARG A O 1
ATOM 756 N N . GLN A 1 105 ? -5.446 16.564 12.110 1.00 89.19 105 GLN A N 1
ATOM 757 C CA . GLN A 1 105 ? -6.566 16.337 13.034 1.00 89.19 105 GLN A CA 1
ATOM 758 C C . GLN A 1 105 ? -7.598 15.376 12.437 1.00 89.19 105 GLN A C 1
ATOM 760 O O . GLN A 1 105 ? -8.089 14.478 13.123 1.00 89.19 105 GLN A O 1
ATOM 765 N N . ARG A 1 106 ? -7.887 15.528 11.142 1.00 89.69 106 ARG A N 1
ATOM 766 C CA . ARG A 1 106 ? -8.790 14.644 10.409 1.00 89.69 106 ARG A CA 1
ATOM 767 C C . ARG A 1 106 ? -8.250 13.221 10.310 1.00 89.69 106 ARG A C 1
ATOM 769 O O . ARG A 1 106 ? -8.980 12.291 10.633 1.00 89.69 106 ARG A O 1
ATOM 776 N N . LEU A 1 107 ? -6.984 13.049 9.927 1.00 88.75 107 LEU A N 1
ATOM 777 C CA . LEU A 1 107 ? -6.312 11.749 9.885 1.00 88.75 107 LEU A CA 1
ATOM 778 C C . LEU A 1 107 ? -6.330 11.080 11.260 1.00 88.75 107 LEU A C 1
ATOM 780 O O . LEU A 1 107 ? -6.726 9.925 11.361 1.00 88.75 107 LEU A O 1
ATOM 784 N N . ALA A 1 108 ? -5.999 11.809 12.328 1.00 89.06 108 ALA A N 1
ATOM 785 C CA . ALA A 1 108 ? -6.062 11.282 13.690 1.00 89.06 108 ALA A CA 1
ATOM 786 C C . ALA A 1 108 ? -7.479 10.812 14.072 1.00 89.06 108 ALA A C 1
ATOM 788 O O . ALA A 1 108 ? -7.626 9.771 14.710 1.00 89.06 108 ALA A O 1
ATOM 789 N N . GLY A 1 109 ? -8.520 11.540 13.649 1.00 90.38 109 GLY A N 1
ATOM 790 C CA . GLY A 1 109 ? -9.917 11.144 13.841 1.00 90.38 109 GLY A CA 1
ATOM 791 C C . GLY A 1 109 ? -10.311 9.895 13.046 1.00 90.38 109 GLY A C 1
ATOM 792 O O . GLY A 1 109 ? -10.895 8.973 13.611 1.00 90.38 109 GLY A O 1
ATOM 793 N N . LEU A 1 110 ? -9.951 9.833 11.759 1.00 90.94 110 LEU A N 1
ATOM 794 C CA . LEU A 1 110 ? -10.234 8.690 10.878 1.00 90.94 110 LEU A CA 1
ATOM 795 C C . LEU A 1 110 ? -9.507 7.416 11.336 1.00 90.94 110 LEU A C 1
ATOM 797 O O . LEU A 1 110 ? -10.059 6.321 11.283 1.00 90.94 110 LEU A O 1
ATOM 801 N N . LEU A 1 111 ? -8.272 7.565 11.817 1.00 90.19 111 LEU A N 1
ATOM 802 C CA . LEU A 1 111 ? -7.415 6.475 12.281 1.00 90.19 111 LEU A CA 1
ATOM 803 C C . LEU A 1 111 ? -7.651 6.095 13.750 1.00 90.19 111 LEU A C 1
ATOM 805 O O . LEU A 1 111 ? -7.025 5.152 14.250 1.00 90.19 111 LEU A O 1
ATOM 809 N N . ALA A 1 112 ? -8.535 6.794 14.464 1.00 88.19 112 ALA A N 1
ATOM 810 C CA . ALA A 1 112 ? -8.921 6.415 15.815 1.00 88.19 112 ALA A CA 1
ATOM 811 C C . ALA A 1 112 ? -9.674 5.069 15.800 1.00 88.19 112 ALA A C 1
ATOM 813 O O . ALA A 1 112 ? -10.399 4.784 14.848 1.00 88.19 112 ALA A O 1
ATOM 814 N N . PRO A 1 113 ? -9.585 4.244 16.861 1.00 82.06 113 PRO A N 1
ATOM 815 C CA . PRO A 1 113 ? -10.356 2.998 16.951 1.00 82.06 113 PRO A CA 1
ATOM 816 C C . PRO A 1 113 ? -11.876 3.203 16.846 1.00 82.06 113 PRO A C 1
ATOM 818 O O . PRO A 1 113 ? -12.595 2.317 16.402 1.00 82.06 113 PRO A O 1
ATOM 821 N N . SER A 1 114 ? -12.367 4.377 17.250 1.00 79.62 114 SER A N 1
ATOM 822 C CA . SER A 1 114 ? -13.771 4.786 17.142 1.00 79.62 114 SER A CA 1
ATOM 823 C C . SER A 1 114 ? -14.123 5.438 15.800 1.00 79.62 114 SER A C 1
ATOM 825 O O . SER A 1 114 ? -15.267 5.840 15.618 1.00 79.62 114 SER A O 1
ATOM 827 N N . GLY A 1 115 ? -13.147 5.607 14.900 1.00 67.94 115 GLY A N 1
ATOM 828 C CA . GLY A 1 115 ? -13.242 6.442 13.701 1.00 67.94 115 GLY A CA 1
ATOM 829 C C . GLY A 1 115 ? -14.272 5.975 12.677 1.00 67.94 115 GLY A C 1
ATOM 830 O O . GLY A 1 115 ? -14.682 6.780 11.851 1.00 67.94 115 GLY A O 1
ATOM 831 N N . GLY A 1 116 ? -14.720 4.715 12.743 1.00 72.06 116 GLY A N 1
ATOM 832 C CA . GLY A 1 116 ? -15.790 4.135 11.917 1.00 72.06 116 GLY A CA 1
ATOM 833 C C . GLY A 1 116 ? -15.474 4.010 10.421 1.00 72.06 116 GLY A C 1
ATOM 834 O O . GLY A 1 116 ? -15.979 3.098 9.779 1.00 72.06 116 GLY A O 1
ATOM 835 N N . ALA A 1 117 ? -14.615 4.881 9.894 1.00 85.19 117 ALA A N 1
ATOM 836 C CA . ALA A 1 117 ? -14.248 4.948 8.498 1.00 85.19 117 ALA A CA 1
ATOM 837 C C . ALA A 1 117 ? -13.184 3.913 8.135 1.00 85.19 117 ALA A C 1
ATOM 839 O O . ALA A 1 117 ? -12.159 3.756 8.814 1.00 85.19 117 ALA A O 1
ATOM 840 N N . ASN A 1 118 ? -13.405 3.267 6.995 1.00 90.81 118 ASN A N 1
ATOM 841 C CA . ASN A 1 118 ? -12.419 2.404 6.368 1.00 90.81 118 ASN A CA 1
ATOM 842 C C . ASN A 1 118 ? -11.420 3.258 5.593 1.00 90.81 118 ASN A C 1
ATOM 844 O O . ASN A 1 118 ? -11.773 3.921 4.613 1.00 90.81 118 ASN A O 1
ATOM 848 N N . VAL A 1 119 ? -10.167 3.226 6.039 1.00 94.19 119 VAL A N 1
ATOM 849 C CA . VAL A 1 119 ? -9.062 3.946 5.409 1.00 94.19 119 VAL A CA 1
ATOM 850 C C . VAL A 1 119 ? -8.124 2.939 4.754 1.00 94.19 119 VAL A C 1
ATOM 852 O O . VAL A 1 119 ? -7.609 2.046 5.432 1.00 94.19 119 VAL A O 1
ATOM 855 N N . GLY A 1 120 ? -7.907 3.096 3.451 1.00 94.56 120 GLY A N 1
ATOM 856 C CA . GLY A 1 120 ? -6.923 2.332 2.690 1.00 94.56 120 GLY A CA 1
ATOM 857 C C . GLY A 1 120 ? -5.600 3.087 2.613 1.00 94.56 120 GLY A C 1
ATOM 858 O O . GLY A 1 120 ? -5.581 4.262 2.256 1.00 94.56 120 GLY A O 1
ATOM 859 N N . LEU A 1 121 ? -4.489 2.438 2.940 1.00 93.94 121 LEU A N 1
ATOM 860 C CA . LEU A 1 121 ? -3.152 2.963 2.681 1.00 93.94 121 LEU A CA 1
ATOM 861 C C . LEU A 1 121 ? -2.684 2.478 1.312 1.00 93.94 121 LEU A C 1
ATOM 863 O O . LEU A 1 121 ? -2.463 1.284 1.122 1.00 93.94 121 LEU A O 1
ATOM 867 N N . LEU A 1 122 ? -2.508 3.408 0.380 1.00 93.44 122 LEU A N 1
ATOM 868 C CA . LEU A 1 122 ? -1.937 3.130 -0.926 1.00 93.44 122 LEU A CA 1
ATOM 869 C C . LEU A 1 122 ? -0.427 2.958 -0.802 1.00 93.44 122 LEU A C 1
ATOM 871 O O . LEU A 1 122 ? 0.300 3.893 -0.462 1.00 93.44 122 LEU A O 1
ATOM 875 N N . LEU A 1 123 ? 0.028 1.745 -1.095 1.00 91.62 123 LEU A N 1
ATOM 876 C CA . LEU A 1 123 ? 1.429 1.389 -1.221 1.00 91.62 123 LEU A CA 1
ATOM 877 C C . LEU A 1 123 ? 1.732 1.191 -2.696 1.00 91.62 123 LEU A C 1
ATOM 879 O O . LEU A 1 123 ? 1.065 0.405 -3.370 1.00 91.62 123 LEU A O 1
ATOM 883 N N . SER A 1 124 ? 2.731 1.911 -3.192 1.00 89.94 124 SER A N 1
ATOM 884 C CA . SER A 1 124 ? 3.120 1.825 -4.587 1.00 89.94 124 SER A CA 1
ATOM 885 C C . SER A 1 124 ? 4.613 2.012 -4.734 1.00 89.94 124 SER A C 1
ATOM 887 O O . SER A 1 124 ? 5.141 3.060 -4.384 1.00 89.94 124 SER A O 1
ATOM 889 N N . GLU A 1 125 ? 5.276 0.984 -5.246 1.00 89.75 125 GLU A N 1
ATOM 890 C CA . GLU A 1 125 ? 6.721 0.969 -5.444 1.00 89.75 125 GLU A CA 1
ATOM 891 C C . GLU A 1 125 ? 7.029 0.254 -6.759 1.00 89.75 125 GLU A C 1
ATOM 893 O O . GLU A 1 125 ? 6.350 -0.707 -7.136 1.00 89.75 125 GLU A O 1
ATOM 898 N N . ARG A 1 126 ? 8.067 0.703 -7.463 1.00 88.38 126 ARG A N 1
ATOM 899 C CA . ARG A 1 126 ? 8.552 0.061 -8.688 1.00 88.38 126 ARG A CA 1
ATOM 900 C C . ARG A 1 126 ? 10.060 0.171 -8.795 1.00 88.38 126 ARG A C 1
ATOM 902 O O . ARG A 1 126 ? 10.673 1.068 -8.230 1.00 88.38 126 ARG A O 1
ATOM 909 N N . MET A 1 127 ? 10.657 -0.700 -9.592 1.00 87.38 127 MET A N 1
ATOM 910 C CA . MET A 1 127 ? 12.032 -0.528 -10.027 1.00 87.38 127 MET A CA 1
ATOM 911 C C . MET A 1 127 ? 12.132 0.692 -10.948 1.00 87.38 127 MET A C 1
ATOM 913 O O . MET A 1 127 ? 11.254 0.923 -11.789 1.00 87.38 127 MET A O 1
ATOM 917 N N . VAL A 1 128 ? 13.233 1.437 -10.837 1.00 82.88 128 VAL A N 1
ATOM 918 C CA . VAL A 1 128 ? 13.499 2.660 -11.619 1.00 82.88 128 VAL A CA 1
ATOM 919 C C . VAL A 1 128 ? 13.412 2.408 -13.130 1.00 82.88 128 VAL A C 1
ATOM 921 O O . VAL A 1 128 ? 12.901 3.246 -13.871 1.00 82.88 128 VAL A O 1
ATOM 924 N N . ASN A 1 129 ? 13.824 1.222 -13.586 1.00 84.19 129 ASN A N 1
ATOM 925 C CA . ASN A 1 129 ? 13.793 0.801 -14.992 1.00 84.19 129 ASN A CA 1
ATOM 926 C C . ASN A 1 129 ? 12.401 0.385 -15.512 1.00 84.19 129 ASN A C 1
ATOM 928 O O . ASN A 1 129 ? 12.270 0.077 -16.696 1.00 84.19 129 ASN A O 1
ATOM 932 N N . THR A 1 130 ? 11.370 0.363 -14.665 1.00 86.19 130 THR A N 1
ATOM 933 C CA . THR A 1 130 ? 10.002 0.023 -15.077 1.00 86.19 130 THR A CA 1
ATOM 934 C C . THR A 1 130 ? 9.418 1.147 -15.943 1.00 86.19 130 THR A C 1
ATOM 936 O O . THR A 1 130 ? 9.470 2.310 -15.532 1.00 86.19 130 THR A O 1
ATOM 939 N N . PRO A 1 131 ? 8.828 0.856 -17.117 1.00 88.00 131 PRO A N 1
ATOM 940 C CA . PRO A 1 131 ? 8.254 1.890 -17.972 1.00 88.00 131 PRO A CA 1
ATOM 941 C C . PRO A 1 131 ? 7.144 2.676 -17.263 1.00 88.00 131 PRO A C 1
ATOM 943 O O . PRO A 1 131 ? 6.155 2.112 -16.796 1.00 88.00 131 PRO A O 1
ATOM 946 N N . VAL A 1 132 ? 7.265 4.005 -17.228 1.00 85.38 132 VAL A N 1
ATOM 947 C CA . VAL A 1 132 ? 6.272 4.899 -16.599 1.00 85.38 132 VAL A CA 1
ATOM 948 C C . VAL A 1 132 ? 4.889 4.815 -17.263 1.00 85.38 132 VAL A C 1
ATOM 950 O O . VAL A 1 132 ? 3.874 5.147 -16.655 1.00 85.38 132 VAL A O 1
ATOM 953 N N . GLN A 1 133 ? 4.838 4.334 -18.504 1.00 89.00 133 GLN A N 1
ATOM 954 C CA . GLN A 1 133 ? 3.622 4.077 -19.270 1.00 89.00 133 GLN A CA 1
ATOM 955 C C . GLN A 1 133 ? 2.740 2.995 -18.631 1.00 89.00 133 GLN A C 1
ATOM 957 O O . GLN A 1 133 ? 1.549 2.961 -18.916 1.00 89.00 133 GLN A O 1
ATOM 962 N N . LEU A 1 134 ? 3.288 2.149 -17.751 1.00 90.00 134 LEU A N 1
ATOM 963 C CA . LEU A 1 134 ? 2.521 1.129 -17.030 1.00 90.00 134 LEU A CA 1
ATOM 964 C C . LEU A 1 134 ? 1.741 1.704 -15.839 1.00 90.00 134 LEU A C 1
ATOM 966 O O . LEU A 1 134 ? 0.774 1.093 -15.399 1.00 90.00 134 LEU A O 1
ATOM 970 N N . VAL A 1 135 ? 2.121 2.881 -15.326 1.00 87.69 135 VAL A N 1
ATOM 971 C CA . VAL A 1 135 ? 1.517 3.462 -14.113 1.00 87.69 135 VAL A CA 1
ATOM 972 C C . VAL A 1 135 ? 0.019 3.752 -14.279 1.00 87.69 135 VAL A C 1
ATOM 974 O O . VAL A 1 135 ? -0.741 3.340 -13.406 1.00 87.69 135 VAL A O 1
ATOM 977 N N . PRO A 1 136 ? -0.457 4.393 -15.369 1.00 90.00 136 PRO A N 1
ATOM 978 C CA . PRO A 1 136 ? -1.891 4.600 -15.565 1.00 90.00 136 PRO A CA 1
ATOM 979 C C . PRO A 1 136 ? -2.682 3.287 -15.592 1.00 90.00 136 PRO A C 1
ATOM 981 O O . PRO A 1 136 ? -3.742 3.215 -14.982 1.00 90.00 136 PRO A O 1
ATOM 984 N N . HIS A 1 137 ? -2.137 2.243 -16.226 1.00 91.69 137 HIS A N 1
ATOM 985 C CA . HIS A 1 137 ? -2.764 0.920 -16.281 1.00 91.69 137 HIS A CA 1
ATOM 986 C C . HIS A 1 137 ? -2.802 0.241 -14.909 1.00 91.69 137 HIS A C 1
ATOM 988 O O . HIS A 1 137 ? -3.818 -0.340 -14.545 1.00 91.69 137 HIS A O 1
ATOM 994 N N . ALA A 1 138 ? -1.736 0.370 -14.113 1.00 91.38 138 ALA A N 1
ATOM 995 C CA . ALA A 1 138 ? -1.717 -0.144 -12.747 1.00 91.38 138 ALA A CA 1
ATOM 996 C C . ALA A 1 138 ? -2.771 0.544 -11.863 1.00 91.38 138 ALA A C 1
ATOM 998 O O . ALA A 1 138 ? -3.454 -0.112 -11.080 1.00 91.38 138 ALA A O 1
ATOM 999 N N . VAL A 1 139 ? -2.919 1.867 -12.000 1.00 91.44 139 VAL A N 1
ATOM 1000 C CA . VAL A 1 139 ? -3.917 2.647 -11.253 1.00 91.44 139 VAL A CA 1
ATOM 1001 C C . VAL A 1 139 ? -5.339 2.309 -11.695 1.00 91.44 139 VAL A C 1
ATOM 1003 O O . VAL A 1 139 ? -6.221 2.188 -10.847 1.00 91.44 139 VAL A O 1
ATOM 1006 N N . GLU A 1 140 ? -5.566 2.129 -12.996 1.00 91.94 140 GLU A N 1
ATOM 1007 C CA . GLU A 1 140 ? -6.850 1.671 -13.531 1.00 91.94 140 GLU A CA 1
ATOM 1008 C C . GLU A 1 140 ? -7.205 0.273 -13.012 1.00 91.94 140 GLU A C 1
ATOM 1010 O O . GLU A 1 140 ? -8.315 0.088 -12.518 1.00 91.94 140 GLU A O 1
ATOM 1015 N N . SER A 1 141 ? -6.254 -0.672 -13.032 1.00 92.81 141 SER A N 1
ATOM 1016 C CA . SER A 1 141 ? -6.441 -2.008 -12.451 1.00 92.81 141 SER A CA 1
ATOM 1017 C C . SER A 1 141 ? -6.834 -1.910 -10.982 1.00 92.81 141 SER A C 1
ATOM 1019 O O . SER A 1 141 ? -7.897 -2.393 -10.613 1.00 92.81 141 SER A O 1
ATOM 1021 N N . LEU A 1 142 ? -6.065 -1.175 -10.166 1.00 92.75 142 LEU A N 1
ATOM 1022 C CA . LEU A 1 142 ? -6.386 -1.008 -8.748 1.00 92.75 142 LEU A CA 1
ATOM 1023 C C . LEU A 1 142 ? -7.780 -0.393 -8.546 1.00 92.75 142 LEU A C 1
ATOM 1025 O O . LEU A 1 142 ? -8.501 -0.781 -7.632 1.00 92.75 142 LEU A O 1
ATOM 1029 N N . HIS A 1 143 ? -8.170 0.587 -9.363 1.00 92.25 143 HIS A N 1
ATOM 1030 C CA . HIS A 1 143 ? -9.495 1.196 -9.260 1.00 92.25 143 HIS A CA 1
ATOM 1031 C C . HIS A 1 143 ? -10.616 0.181 -9.530 1.00 92.25 143 HIS A C 1
ATOM 1033 O O . HIS A 1 143 ? -11.629 0.179 -8.824 1.00 92.25 143 HIS A O 1
ATOM 1039 N N . LEU A 1 144 ? -10.428 -0.700 -10.517 1.00 92.75 144 LEU A N 1
ATOM 1040 C CA . LEU A 1 144 ? -11.351 -1.799 -10.793 1.00 92.75 144 LEU A CA 1
ATOM 1041 C C . LEU A 1 144 ? -11.383 -2.804 -9.635 1.00 92.75 144 LEU A C 1
ATOM 1043 O O . LEU A 1 144 ? -12.476 -3.184 -9.214 1.00 92.75 144 LEU A O 1
ATOM 1047 N N . ASP A 1 145 ? -10.226 -3.155 -9.074 1.00 93.38 145 ASP A N 1
ATOM 1048 C CA . ASP A 1 145 ? -10.107 -4.088 -7.945 1.00 93.38 145 ASP A CA 1
ATOM 1049 C C . ASP A 1 145 ? -10.818 -3.543 -6.702 1.00 93.38 145 ASP A C 1
ATOM 1051 O O . ASP A 1 145 ? -11.595 -4.244 -6.059 1.00 93.38 145 ASP A O 1
ATOM 1055 N N . LEU A 1 146 ? -10.655 -2.248 -6.412 1.00 93.25 146 LEU A N 1
ATOM 1056 C CA . LEU A 1 146 ? -11.370 -1.554 -5.339 1.00 93.25 146 LEU A CA 1
ATOM 1057 C C . LEU A 1 146 ? -12.892 -1.638 -5.506 1.00 93.25 146 LEU A C 1
ATOM 1059 O O . LEU A 1 146 ? -13.611 -1.948 -4.552 1.00 93.25 146 LEU A O 1
ATOM 1063 N N . GLY A 1 147 ? -13.388 -1.380 -6.719 1.00 92.38 147 GLY A N 1
ATOM 1064 C CA . GLY A 1 147 ? -14.811 -1.491 -7.033 1.00 92.38 147 GLY A CA 1
ATOM 1065 C C . GLY A 1 147 ? -15.318 -2.931 -6.932 1.00 92.38 147 GLY A C 1
ATOM 1066 O O . GLY A 1 147 ? -16.396 -3.177 -6.381 1.00 92.38 147 GLY A O 1
ATOM 1067 N N . TRP A 1 148 ? -14.531 -3.893 -7.419 1.00 93.94 148 TRP A N 1
ATOM 1068 C CA . TRP A 1 148 ? -14.864 -5.310 -7.361 1.00 93.94 148 TRP A CA 1
ATOM 1069 C C . TRP A 1 148 ? -14.905 -5.816 -5.920 1.00 93.94 148 TRP A C 1
ATOM 1071 O O . TRP A 1 148 ? -15.896 -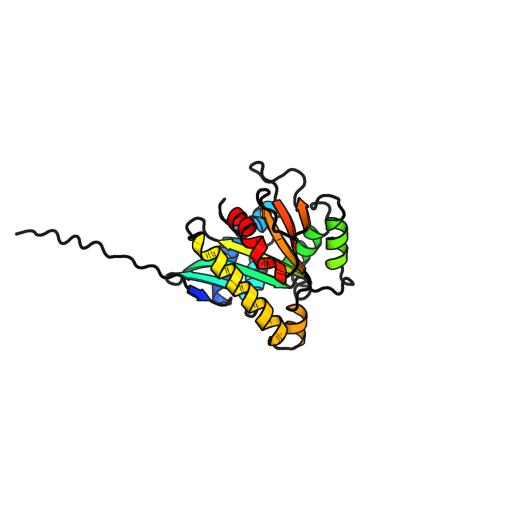6.437 -5.535 1.00 93.94 148 TRP A O 1
ATOM 1081 N N . ALA A 1 149 ? -13.891 -5.505 -5.113 1.00 92.81 149 ALA A N 1
ATOM 1082 C CA . ALA A 1 149 ? -13.783 -5.928 -3.724 1.00 92.81 149 ALA A CA 1
ATOM 1083 C C . ALA A 1 149 ? -14.920 -5.361 -2.869 1.00 92.81 149 ALA A C 1
ATOM 1085 O O . ALA A 1 149 ? -15.552 -6.101 -2.114 1.00 92.81 149 ALA A O 1
ATOM 1086 N N . ALA A 1 150 ? -15.260 -4.079 -3.041 1.00 91.88 150 ALA A N 1
ATOM 1087 C CA . ALA A 1 150 ? -16.380 -3.452 -2.339 1.00 91.88 150 ALA A CA 1
ATOM 1088 C C . ALA A 1 150 ? -17.738 -4.112 -2.661 1.00 91.88 150 ALA A C 1
ATOM 1090 O O . ALA A 1 150 ? -18.636 -4.145 -1.813 1.00 91.88 150 ALA A O 1
ATOM 1091 N N . ALA A 1 151 ? -17.895 -4.670 -3.866 1.00 92.88 151 ALA A N 1
ATOM 1092 C CA . ALA A 1 151 ? -19.129 -5.317 -4.305 1.00 92.88 151 ALA A CA 1
ATOM 1093 C C . ALA A 1 151 ? -19.172 -6.833 -4.033 1.00 92.88 151 ALA A C 1
ATOM 1095 O O . ALA A 1 151 ? -20.239 -7.346 -3.696 1.00 92.88 151 ALA A O 1
ATOM 1096 N N . ASN A 1 152 ? -18.042 -7.538 -4.152 1.00 93.62 152 ASN A N 1
ATOM 1097 C CA . ASN A 1 152 ? -18.010 -8.999 -4.294 1.00 93.62 152 ASN A CA 1
ATOM 1098 C C . ASN A 1 152 ? -17.051 -9.731 -3.348 1.00 93.62 152 ASN A C 1
ATOM 1100 O O . ASN A 1 152 ? -17.104 -10.959 -3.322 1.00 93.62 152 ASN A O 1
ATOM 1104 N N . ALA A 1 153 ? -16.183 -9.037 -2.597 1.00 91.38 153 ALA A N 1
ATOM 1105 C CA . ALA A 1 153 ? -15.268 -9.731 -1.694 1.00 91.38 153 ALA A CA 1
ATOM 1106 C C . ALA A 1 153 ? -16.045 -10.573 -0.668 1.00 91.38 153 ALA A C 1
ATOM 1108 O O . ALA A 1 153 ? -17.112 -10.191 -0.174 1.00 91.38 153 ALA A O 1
ATOM 1109 N N . GLU A 1 154 ? -15.496 -11.735 -0.345 1.00 87.56 154 GLU A N 1
ATOM 1110 C CA . GLU A 1 154 ? -16.044 -12.625 0.665 1.00 87.56 154 GLU A CA 1
ATOM 1111 C C . GLU A 1 154 ? -14.914 -13.082 1.590 1.00 87.56 154 GLU A C 1
ATOM 1113 O O . GLU A 1 154 ? -13.829 -13.387 1.104 1.00 87.56 154 GLU A O 1
ATOM 1118 N N . PRO A 1 155 ? -15.157 -13.157 2.910 1.00 90.44 155 PRO A N 1
ATOM 1119 C CA . PRO A 1 155 ? -16.445 -12.980 3.584 1.00 90.44 155 PRO A CA 1
ATOM 1120 C C . PRO A 1 155 ? -16.925 -11.515 3.657 1.00 90.44 155 PRO A C 1
ATOM 1122 O O . PRO A 1 155 ? -16.140 -10.576 3.568 1.00 90.44 155 PRO A O 1
ATOM 1125 N N . ALA A 1 156 ? -18.218 -11.297 3.920 1.00 88.69 156 ALA A N 1
ATOM 1126 C CA . ALA A 1 156 ? -18.803 -9.953 4.067 1.00 88.69 156 ALA A CA 1
ATOM 1127 C C . ALA A 1 156 ? -18.052 -9.008 5.038 1.00 88.69 156 ALA A C 1
ATOM 1129 O O . ALA A 1 156 ? -18.062 -7.793 4.844 1.00 88.69 156 ALA A O 1
ATOM 1130 N N . ALA A 1 157 ? -17.395 -9.545 6.073 1.00 87.31 157 ALA A N 1
ATOM 1131 C CA . ALA A 1 157 ? -16.557 -8.759 6.985 1.00 87.31 157 ALA A CA 1
ATOM 1132 C C . ALA A 1 157 ? -15.312 -8.176 6.289 1.00 87.31 157 ALA A C 1
ATOM 1134 O O . ALA A 1 157 ? -14.927 -7.037 6.542 1.00 87.31 157 ALA A O 1
ATOM 1135 N N . GLU A 1 158 ? -14.711 -8.945 5.386 1.00 86.56 158 GLU A N 1
ATOM 1136 C CA . GLU A 1 158 ? -13.579 -8.534 4.564 1.00 86.56 158 GLU A CA 1
ATOM 1137 C C . GLU A 1 158 ? -14.009 -7.499 3.525 1.00 86.56 158 GLU A C 1
ATOM 1139 O O . GLU A 1 158 ? -13.426 -6.417 3.478 1.00 86.56 158 GLU A O 1
ATOM 1144 N N . ARG A 1 159 ? -15.126 -7.724 2.831 1.00 91.81 159 ARG A N 1
ATOM 1145 C CA . ARG A 1 159 ? -15.735 -6.715 1.949 1.00 91.81 159 ARG A CA 1
ATOM 1146 C C . ARG A 1 159 ? -16.027 -5.394 2.639 1.00 91.81 159 ARG A C 1
ATOM 1148 O O . ARG A 1 159 ? -15.714 -4.333 2.100 1.00 91.81 159 ARG A O 1
ATOM 1155 N N . ALA A 1 160 ? -16.584 -5.446 3.848 1.00 90.12 160 ALA A N 1
ATOM 1156 C CA . ALA A 1 160 ? -16.814 -4.244 4.635 1.00 90.12 160 ALA A CA 1
ATOM 1157 C C . ALA A 1 160 ? -15.500 -3.494 4.895 1.00 90.12 160 ALA A C 1
ATOM 1159 O O . ALA A 1 160 ? -15.489 -2.276 4.799 1.00 90.12 160 ALA A O 1
ATOM 1160 N N . SER A 1 161 ? -14.392 -4.196 5.150 1.00 89.19 161 SER A N 1
ATOM 1161 C CA . SER A 1 161 ? -13.081 -3.579 5.397 1.00 89.19 161 SER A CA 1
ATOM 1162 C C . SER A 1 161 ? -12.368 -3.031 4.152 1.00 89.19 161 SER A C 1
ATOM 1164 O O . SER A 1 161 ? -11.468 -2.200 4.296 1.00 89.19 161 SER A O 1
ATOM 1166 N N . LEU A 1 162 ? -12.766 -3.493 2.961 1.00 91.31 162 LEU A N 1
ATOM 1167 C CA . LEU A 1 162 ? -12.247 -3.072 1.652 1.00 91.31 162 LEU A CA 1
ATOM 1168 C C . LEU A 1 162 ? -13.126 -1.998 0.987 1.00 91.31 162 LEU A C 1
ATOM 1170 O O . LEU A 1 162 ? -12.749 -1.412 -0.023 1.00 91.31 162 LEU A O 1
ATOM 1174 N N . THR A 1 163 ? -14.285 -1.689 1.575 1.00 92.44 163 THR A N 1
ATOM 1175 C CA . THR A 1 163 ? -15.123 -0.556 1.164 1.00 92.44 163 THR A CA 1
ATOM 1176 C C . THR A 1 163 ? -14.546 0.728 1.758 1.00 92.44 163 THR A C 1
ATOM 1178 O O . THR A 1 163 ? -14.988 1.190 2.813 1.00 92.44 163 THR A O 1
ATOM 1181 N N . PHE A 1 164 ? -13.500 1.265 1.126 1.00 94.50 164 PHE A N 1
ATOM 1182 C CA . PHE A 1 164 ? -12.794 2.447 1.620 1.00 94.50 164 PHE A CA 1
ATOM 1183 C C . PHE A 1 164 ? -13.612 3.723 1.444 1.00 94.50 164 PHE A C 1
ATOM 1185 O O . PHE A 1 164 ? -14.139 4.006 0.376 1.00 94.50 164 PHE A O 1
ATOM 1192 N N . GLU A 1 165 ? -13.653 4.542 2.489 1.00 93.94 165 GLU A N 1
ATOM 1193 C CA . GLU A 1 165 ? -14.166 5.910 2.396 1.00 93.94 165 GLU A CA 1
ATOM 1194 C C . GLU A 1 165 ? -13.066 6.898 2.017 1.00 93.94 165 GLU A C 1
ATOM 1196 O O . GLU A 1 165 ? -13.338 7.947 1.429 1.00 93.94 165 GLU A O 1
ATOM 1201 N N . TRP A 1 166 ? -11.833 6.568 2.395 1.00 94.00 166 TRP A N 1
ATOM 1202 C CA . TRP A 1 166 ? -10.654 7.392 2.211 1.00 94.00 166 TRP A CA 1
ATOM 1203 C C . TRP A 1 166 ? -9.462 6.528 1.836 1.00 94.00 166 TRP A C 1
ATOM 1205 O O . TRP A 1 166 ? -9.260 5.450 2.396 1.00 94.00 166 TRP A O 1
ATOM 1215 N N . LEU A 1 167 ? -8.645 7.049 0.935 1.00 94.06 167 LEU A N 1
ATOM 1216 C CA . LEU A 1 167 ? -7.331 6.527 0.621 1.00 94.06 167 LEU A CA 1
ATOM 1217 C C . LEU A 1 167 ? -6.283 7.514 1.129 1.00 94.06 167 LEU A C 1
ATOM 1219 O O . LEU A 1 167 ? -6.449 8.730 1.010 1.00 94.06 167 LEU A O 1
ATOM 1223 N N . VAL A 1 168 ? -5.216 6.980 1.706 1.00 92.25 168 VAL A N 1
ATOM 1224 C CA . VAL A 1 168 ? -4.023 7.725 2.096 1.00 92.25 168 VAL A CA 1
ATOM 1225 C C . VAL A 1 168 ? -2.898 7.299 1.169 1.00 92.25 168 VAL A C 1
ATOM 1227 O O . VAL A 1 168 ? -2.589 6.114 1.091 1.00 92.25 168 VAL A O 1
ATOM 1230 N N . LEU A 1 169 ? -2.290 8.254 0.476 1.00 88.19 169 LEU A N 1
ATOM 1231 C CA . LEU A 1 169 ? -1.143 8.044 -0.402 1.00 88.19 169 LEU A CA 1
ATOM 1232 C C . LEU A 1 169 ? 0.047 8.849 0.110 1.00 88.19 169 LEU A C 1
ATOM 1234 O O . LEU A 1 169 ? -0.104 9.950 0.634 1.00 88.19 169 LEU A O 1
ATOM 1238 N N . LEU A 1 170 ? 1.233 8.296 -0.084 1.00 83.62 170 LEU A N 1
ATOM 1239 C CA . LEU A 1 170 ? 2.502 8.971 0.131 1.00 83.62 170 LEU A CA 1
ATOM 1240 C C . LEU A 1 170 ? 2.974 9.503 -1.221 1.00 83.62 170 LEU A C 1
ATOM 1242 O O . LEU A 1 170 ? 3.086 8.727 -2.166 1.00 83.62 170 LEU A O 1
ATOM 1246 N N . ALA A 1 171 ? 3.202 10.809 -1.312 1.00 76.38 171 ALA A N 1
ATOM 1247 C CA . ALA A 1 171 ? 3.668 11.490 -2.513 1.00 76.38 171 ALA A CA 1
ATOM 1248 C C . ALA A 1 171 ? 4.920 12.325 -2.247 1.00 76.38 171 ALA A C 1
ATOM 1250 O O . ALA A 1 171 ? 5.133 12.776 -1.127 1.00 76.38 171 ALA A O 1
ATOM 1251 N N . HIS A 1 172 ? 5.738 12.560 -3.269 1.00 71.31 172 HIS A N 1
ATOM 1252 C CA . HIS A 1 172 ? 6.751 13.618 -3.212 1.00 71.31 172 HIS A CA 1
ATOM 1253 C C . HIS A 1 172 ? 6.128 14.969 -3.580 1.00 71.31 172 HIS A C 1
ATOM 1255 O O . HIS A 1 172 ? 5.082 15.024 -4.228 1.00 71.31 172 HIS A O 1
ATOM 1261 N N . GLU A 1 173 ? 6.765 16.049 -3.126 1.00 62.03 173 GLU A N 1
ATOM 1262 C CA . GLU A 1 173 ? 6.253 17.431 -3.080 1.00 62.03 173 GLU A CA 1
ATOM 1263 C C . GLU A 1 173 ? 5.749 18.011 -4.422 1.00 62.03 173 GLU A C 1
ATOM 1265 O O . GLU A 1 173 ? 5.014 18.996 -4.424 1.00 62.03 173 GLU A O 1
ATOM 1270 N N . GLU A 1 174 ? 6.081 17.409 -5.568 1.00 57.25 174 GLU A N 1
ATOM 1271 C CA . GLU A 1 174 ? 5.852 18.036 -6.874 1.00 57.25 174 GLU A CA 1
ATOM 1272 C C . GLU A 1 174 ? 4.406 18.013 -7.391 1.00 57.25 174 GLU A C 1
ATOM 1274 O O . GLU A 1 174 ? 4.059 18.880 -8.195 1.00 57.25 174 GLU A O 1
ATOM 1279 N N . LEU A 1 175 ? 3.538 17.080 -6.975 1.00 62.19 175 LEU A N 1
ATOM 1280 C CA . LEU A 1 175 ? 2.242 16.882 -7.645 1.00 62.19 175 LEU A CA 1
ATOM 1281 C C . LEU A 1 175 ? 1.110 16.545 -6.667 1.00 62.19 175 LEU A C 1
ATOM 1283 O O . LEU A 1 175 ? 1.003 15.427 -6.171 1.00 62.19 175 LEU A O 1
ATOM 1287 N N . LEU A 1 176 ? 0.217 17.513 -6.446 1.00 66.44 176 LEU A N 1
ATOM 1288 C CA . LEU A 1 176 ? -1.055 17.295 -5.759 1.00 66.44 176 LEU A CA 1
ATOM 1289 C C . LEU A 1 176 ? -2.113 16.802 -6.746 1.00 66.44 176 LEU A C 1
ATOM 1291 O O . LEU A 1 176 ? -2.300 17.385 -7.815 1.00 66.44 176 LEU A O 1
ATOM 1295 N N . ALA A 1 177 ? -2.830 15.748 -6.366 1.00 69.50 177 ALA A N 1
ATOM 1296 C CA . ALA A 1 177 ? -3.999 15.284 -7.101 1.00 69.50 177 ALA A CA 1
ATOM 1297 C C . ALA A 1 177 ? -5.166 16.275 -6.949 1.00 69.50 177 ALA A C 1
ATOM 1299 O O . ALA A 1 177 ? -5.387 16.825 -5.866 1.00 69.50 177 ALA A O 1
ATOM 1300 N N . GLU A 1 178 ? -5.957 16.471 -8.006 1.00 73.31 178 GLU A N 1
ATOM 1301 C CA . GLU A 1 178 ? -7.189 17.258 -7.899 1.00 73.31 178 GLU A CA 1
ATOM 1302 C C . GLU A 1 178 ? -8.142 16.629 -6.869 1.00 73.31 178 GLU A C 1
ATOM 1304 O O . GLU A 1 178 ? -8.434 15.435 -6.910 1.00 73.31 178 GLU A O 1
ATOM 1309 N N . GLY A 1 179 ? -8.624 17.440 -5.922 1.00 72.94 179 GLY A N 1
ATOM 1310 C CA . GLY A 1 179 ? -9.522 16.985 -4.856 1.00 72.94 179 GLY A CA 1
ATOM 1311 C C . GLY A 1 179 ? -8.842 16.258 -3.689 1.00 72.94 179 GLY A C 1
ATOM 1312 O O . GLY A 1 179 ? -9.548 15.813 -2.784 1.00 72.94 179 GLY A O 1
ATOM 1313 N N . ALA A 1 180 ? -7.508 16.156 -3.673 1.00 80.62 180 ALA A N 1
ATOM 1314 C CA . ALA A 1 180 ? -6.768 15.644 -2.525 1.00 80.62 180 ALA A CA 1
ATOM 1315 C C . ALA A 1 180 ? -6.432 16.753 -1.517 1.00 80.62 180 ALA A C 1
ATOM 1317 O O . ALA A 1 180 ? -6.065 17.872 -1.875 1.00 80.62 180 ALA A O 1
ATOM 1318 N N . GLU A 1 181 ? -6.516 16.412 -0.235 1.00 85.75 181 GLU A N 1
ATOM 1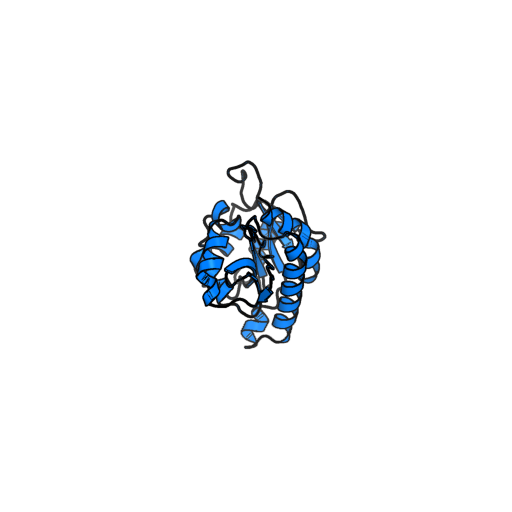319 C CA . GLU A 1 181 ? -5.944 17.207 0.851 1.00 85.75 181 GLU A CA 1
ATOM 1320 C C . GLU A 1 181 ? -4.538 16.669 1.136 1.00 85.75 181 GLU A C 1
ATOM 1322 O O . GLU A 1 181 ? -4.378 15.455 1.237 1.00 85.75 181 GLU A O 1
ATOM 1327 N N . ALA A 1 182 ? -3.525 17.528 1.293 1.00 84.06 182 ALA A N 1
ATOM 1328 C CA . ALA A 1 182 ? -2.152 17.087 1.551 1.00 84.06 182 ALA A CA 1
ATOM 1329 C C . ALA A 1 182 ? -1.492 17.776 2.750 1.00 84.06 182 ALA A C 1
ATOM 1331 O O . ALA A 1 182 ? -1.811 18.917 3.081 1.00 84.06 182 ALA A O 1
ATOM 1332 N N . VAL A 1 183 ? -0.576 17.064 3.409 1.00 83.25 183 VAL A N 1
ATOM 1333 C CA . VAL A 1 183 ? 0.205 17.537 4.562 1.00 83.25 183 VAL A CA 1
ATOM 1334 C C . VAL A 1 183 ? 1.577 16.867 4.576 1.00 83.25 183 VAL A C 1
ATOM 1336 O O . VAL A 1 183 ? 1.691 15.704 4.202 1.00 83.25 183 VAL A O 1
ATOM 1339 N N . SER A 1 184 ? 2.624 17.560 5.018 1.00 82.69 184 SER A N 1
ATOM 1340 C CA . SER A 1 184 ? 3.971 16.980 5.103 1.00 82.69 184 SER A CA 1
ATOM 1341 C C . SER A 1 184 ? 4.045 15.871 6.170 1.00 82.69 184 SER A C 1
ATOM 1343 O O . SER A 1 184 ? 3.544 16.043 7.283 1.00 82.69 184 SER A O 1
ATOM 1345 N N . LEU A 1 185 ? 4.644 14.717 5.841 1.00 78.56 185 LEU A N 1
ATOM 1346 C CA . LEU A 1 185 ? 4.803 13.551 6.728 1.00 78.56 185 LEU A CA 1
ATOM 1347 C C . LEU A 1 185 ? 6.008 13.663 7.664 1.00 78.56 185 LEU A C 1
ATOM 1349 O O . LEU A 1 185 ? 6.030 13.017 8.710 1.00 78.56 185 LEU A O 1
ATOM 1353 N N . VAL A 1 186 ? 7.043 14.398 7.260 1.00 70.69 186 VAL A N 1
ATOM 1354 C CA . VAL A 1 186 ? 8.304 14.487 8.001 1.00 70.69 186 VAL A CA 1
ATOM 1355 C C . VAL A 1 186 ? 8.689 15.949 8.138 1.00 70.69 186 VAL A C 1
ATOM 1357 O O . VAL A 1 186 ? 9.131 16.584 7.180 1.00 70.69 186 VAL A O 1
ATOM 1360 N N . ARG A 1 187 ? 8.586 16.475 9.363 1.00 59.75 187 ARG A N 1
ATOM 1361 C CA . ARG A 1 187 ? 9.167 17.779 9.705 1.00 59.75 187 ARG A CA 1
ATOM 1362 C C . ARG A 1 187 ? 10.663 17.785 9.376 1.00 59.75 187 ARG A C 1
ATOM 1364 O O . ARG A 1 187 ? 11.435 17.077 10.016 1.00 59.75 187 ARG A O 1
ATOM 1371 N N . GLY A 1 188 ? 11.064 18.618 8.417 1.00 53.31 188 GLY A N 1
ATOM 1372 C CA . GLY A 1 188 ? 12.474 18.849 8.079 1.00 53.31 188 GLY A CA 1
ATOM 1373 C C . GLY A 1 188 ? 13.009 18.095 6.858 1.00 53.31 188 GLY A C 1
ATOM 1374 O O . GLY A 1 188 ? 14.203 18.206 6.592 1.00 53.31 188 GLY A O 1
ATOM 1375 N N . GLY A 1 189 ? 12.152 17.397 6.104 1.00 54.34 189 GLY A N 1
ATOM 1376 C CA . GLY A 1 189 ? 12.510 16.786 4.819 1.00 54.34 189 GLY A CA 1
ATOM 1377 C C . GLY A 1 189 ? 13.259 15.450 4.915 1.00 54.34 189 GLY A C 1
ATOM 1378 O O . GLY A 1 189 ? 13.653 14.988 5.986 1.00 54.34 189 GLY A O 1
ATOM 1379 N N . LEU A 1 190 ? 13.420 14.806 3.762 1.00 56.50 190 LEU A N 1
ATOM 1380 C CA . LEU A 1 190 ? 14.186 13.582 3.549 1.00 56.50 190 LEU A CA 1
ATOM 1381 C C . LEU A 1 190 ? 15.688 13.895 3.433 1.00 56.50 190 LEU A C 1
ATOM 1383 O O . LEU A 1 190 ? 16.060 15.006 3.035 1.00 56.50 190 LEU A O 1
ATOM 1387 N N . PRO A 1 191 ? 16.582 12.927 3.718 1.00 48.19 191 PRO A N 1
ATOM 1388 C CA . PRO A 1 191 ? 17.996 13.050 3.369 1.00 48.19 191 PRO A CA 1
ATOM 1389 C C . PRO A 1 191 ? 18.136 13.216 1.845 1.00 48.19 191 PRO A C 1
ATOM 1391 O O . PRO A 1 191 ? 18.019 12.252 1.100 1.00 48.19 191 PRO A O 1
ATOM 1394 N N . GLY A 1 192 ? 18.337 14.457 1.389 1.00 57.22 192 GLY A N 1
ATOM 1395 C CA . GLY A 1 192 ? 18.283 14.835 -0.032 1.00 57.22 192 GLY A CA 1
ATOM 1396 C C . GLY A 1 192 ? 17.498 16.123 -0.320 1.00 57.22 192 GLY A C 1
ATOM 1397 O O . GLY A 1 192 ? 17.640 16.680 -1.401 1.00 57.22 192 GLY A O 1
ATOM 1398 N N . GLY A 1 193 ? 16.736 16.643 0.653 1.00 58.09 193 GLY A N 1
ATOM 1399 C CA . GLY A 1 193 ? 16.075 17.953 0.565 1.00 58.09 193 GLY A CA 1
ATOM 1400 C C . GLY A 1 193 ? 14.626 17.945 0.062 1.00 58.09 193 GLY A C 1
ATOM 1401 O O . GLY A 1 193 ? 14.033 19.016 -0.006 1.00 58.09 193 GLY A O 1
ATOM 1402 N N . GLY A 1 194 ? 14.045 16.781 -0.249 1.00 63.47 194 GLY A N 1
ATOM 1403 C CA . GLY A 1 194 ? 12.628 16.653 -0.624 1.00 63.47 194 GLY A CA 1
ATOM 1404 C C . GLY A 1 194 ? 11.699 16.480 0.581 1.00 63.47 194 GLY A C 1
ATOM 1405 O O . GLY A 1 194 ? 12.116 15.953 1.615 1.00 63.47 194 GLY A O 1
ATOM 1406 N N . GLN A 1 195 ? 10.437 16.896 0.469 1.00 70.75 195 GLN A N 1
ATOM 1407 C CA . GLN A 1 195 ? 9.402 16.574 1.454 1.00 70.75 195 GLN A CA 1
ATOM 1408 C C . GLN A 1 195 ? 8.519 15.429 0.974 1.00 70.75 195 GLN A C 1
ATOM 1410 O O . GLN A 1 195 ? 8.089 15.385 -0.178 1.00 70.75 195 GLN A O 1
ATOM 1415 N N . LEU A 1 196 ? 8.201 14.528 1.901 1.00 79.81 196 LEU A N 1
ATOM 1416 C CA . LEU A 1 196 ? 7.210 13.496 1.666 1.00 79.81 196 LEU A CA 1
ATOM 1417 C C . LEU A 1 196 ? 5.850 14.009 2.141 1.00 79.81 196 LEU A C 1
ATOM 1419 O O . LEU A 1 196 ? 5.685 14.329 3.315 1.00 79.81 196 LEU A O 1
ATOM 1423 N N . LEU A 1 197 ? 4.885 14.083 1.235 1.00 84.56 197 LEU A N 1
ATOM 1424 C CA . LEU A 1 197 ? 3.509 14.480 1.483 1.00 84.56 197 LEU A CA 1
ATOM 1425 C C . LEU A 1 197 ? 2.635 13.255 1.757 1.00 84.56 197 LEU A C 1
ATOM 1427 O O . LEU A 1 197 ? 2.667 12.260 1.037 1.00 84.56 197 LEU A O 1
ATOM 1431 N N . LEU A 1 198 ? 1.796 13.352 2.778 1.00 87.62 198 LEU A N 1
ATOM 1432 C CA . LEU A 1 198 ? 0.606 12.530 2.922 1.00 87.62 198 LEU A CA 1
ATOM 1433 C C . LEU A 1 198 ? -0.541 13.197 2.190 1.00 87.62 198 LEU A C 1
ATOM 1435 O O . LEU A 1 198 ? -0.888 14.331 2.508 1.00 87.62 198 LEU A O 1
ATOM 1439 N N . MET A 1 199 ? -1.167 12.469 1.277 1.00 88.56 199 MET A N 1
ATOM 1440 C CA . MET A 1 199 ? -2.379 12.889 0.595 1.00 88.56 199 MET A CA 1
ATOM 1441 C C . MET A 1 199 ? -3.556 12.037 1.044 1.00 88.56 199 MET A C 1
ATOM 1443 O O . MET A 1 199 ? -3.474 10.811 1.066 1.00 88.56 199 MET A O 1
ATOM 1447 N N . LEU A 1 200 ? -4.657 12.697 1.373 1.00 91.00 200 LEU A N 1
ATOM 1448 C CA . LEU A 1 200 ? -5.941 12.095 1.677 1.00 91.00 200 LEU A CA 1
ATOM 1449 C C . LEU A 1 200 ? -6.889 12.374 0.512 1.00 91.00 200 LEU A C 1
ATOM 1451 O O . LEU A 1 200 ? -7.148 13.531 0.177 1.00 91.00 200 LEU A O 1
ATOM 1455 N N . LEU A 1 201 ? -7.415 11.314 -0.091 1.00 91.88 201 LEU A N 1
ATOM 1456 C CA . LEU A 1 201 ? -8.308 11.396 -1.240 1.00 91.88 201 LEU A CA 1
ATOM 1457 C C . LEU A 1 201 ? -9.451 10.387 -1.135 1.00 91.88 201 LEU A C 1
ATOM 1459 O O . LEU A 1 201 ? -9.387 9.414 -0.383 1.00 91.88 201 LEU A O 1
ATOM 1463 N N . ARG A 1 202 ? -10.516 10.632 -1.895 1.00 91.69 202 ARG A N 1
ATOM 1464 C CA . ARG A 1 202 ? -11.613 9.677 -2.069 1.00 91.69 202 ARG A CA 1
ATOM 1465 C C . ARG A 1 202 ? -11.243 8.624 -3.129 1.00 91.69 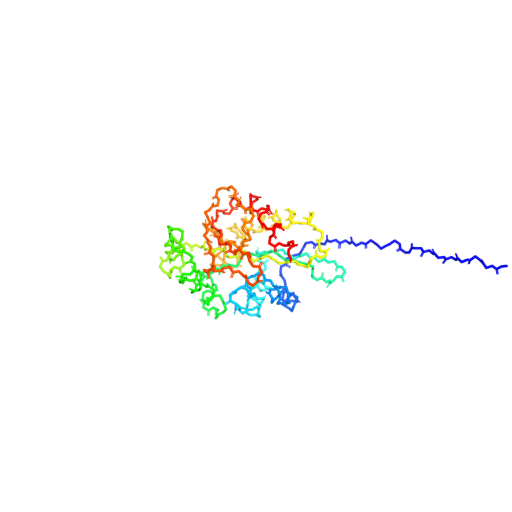202 ARG A C 1
ATOM 1467 O O . ARG A 1 202 ? -10.502 8.970 -4.053 1.00 91.69 202 ARG A O 1
ATOM 1474 N N . PRO A 1 203 ? -11.754 7.381 -3.052 1.00 90.56 203 PRO A N 1
ATOM 1475 C CA . PRO A 1 203 ? -11.472 6.349 -4.057 1.00 90.56 203 PRO A CA 1
ATOM 1476 C C . PRO A 1 203 ? -11.807 6.760 -5.498 1.00 90.56 203 PRO A C 1
ATOM 1478 O O . PRO A 1 203 ? -11.090 6.396 -6.427 1.00 90.56 203 PRO A O 1
ATOM 1481 N N . GLU A 1 204 ? -12.848 7.571 -5.696 1.00 87.88 204 GLU A N 1
ATOM 1482 C CA . GLU A 1 204 ? -13.261 8.061 -7.017 1.00 87.88 204 GLU A CA 1
ATOM 1483 C C . GLU A 1 204 ? -12.255 9.057 -7.617 1.00 87.88 204 GLU A C 1
ATOM 1485 O O . GLU A 1 204 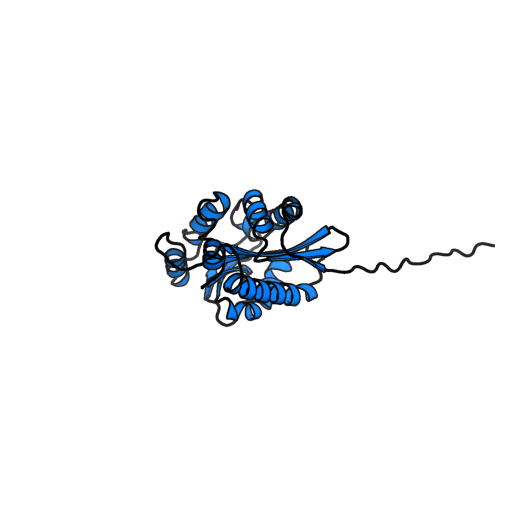? -12.214 9.245 -8.830 1.00 87.88 204 GLU A O 1
ATOM 1490 N N . ALA A 1 205 ? -11.413 9.676 -6.782 1.00 88.25 205 ALA A N 1
ATOM 1491 C CA . ALA A 1 205 ? -10.362 10.603 -7.199 1.00 88.25 205 ALA A CA 1
ATOM 1492 C C . ALA A 1 205 ? -9.013 9.906 -7.464 1.00 88.25 205 ALA A C 1
ATOM 1494 O O . ALA A 1 205 ? -8.030 10.576 -7.773 1.00 88.25 205 ALA A O 1
ATOM 1495 N N . LEU A 1 206 ? -8.936 8.571 -7.368 1.00 86.81 206 LEU A N 1
ATOM 1496 C CA . LEU A 1 206 ? -7.682 7.824 -7.511 1.00 86.81 206 LEU A CA 1
ATOM 1497 C C . LEU A 1 206 ? -6.983 8.079 -8.859 1.00 86.81 206 LEU A C 1
ATOM 1499 O O . LEU A 1 206 ? -5.767 8.253 -8.901 1.00 86.81 206 LEU A O 1
ATOM 1503 N N . ALA A 1 207 ? -7.741 8.193 -9.952 1.00 84.62 207 ALA A N 1
ATOM 1504 C CA . ALA A 1 207 ? -7.185 8.506 -11.270 1.00 84.62 207 ALA A CA 1
ATOM 1505 C C . ALA A 1 207 ? -6.486 9.882 -11.315 1.00 84.62 207 ALA A C 1
ATOM 1507 O O . ALA A 1 207 ? -5.489 10.050 -12.017 1.00 84.62 207 ALA A O 1
ATOM 1508 N N . ALA A 1 208 ? -6.950 10.855 -10.523 1.00 82.81 208 ALA A N 1
ATOM 1509 C CA . ALA A 1 208 ? -6.317 12.170 -10.421 1.00 82.81 208 ALA A CA 1
ATOM 1510 C C . ALA A 1 208 ? -4.970 12.121 -9.675 1.00 82.81 208 ALA A C 1
ATOM 1512 O O . ALA A 1 208 ? -4.177 13.054 -9.790 1.00 82.81 208 ALA A O 1
ATOM 1513 N N . ALA A 1 209 ? -4.681 11.034 -8.948 1.00 81.06 209 ALA A N 1
ATOM 1514 C CA . ALA A 1 209 ? -3.415 10.825 -8.249 1.00 81.06 209 ALA A CA 1
ATOM 1515 C C . ALA A 1 209 ? -2.313 10.202 -9.117 1.00 81.06 209 ALA A C 1
ATOM 1517 O O . ALA A 1 209 ? -1.162 10.166 -8.682 1.00 81.06 209 ALA A O 1
ATOM 1518 N N . VAL A 1 210 ? -2.611 9.783 -10.356 1.00 82.25 210 VAL A N 1
ATOM 1519 C CA . VAL A 1 210 ? -1.614 9.214 -11.285 1.00 82.25 210 VAL A CA 1
ATOM 1520 C C . VAL A 1 210 ? -0.358 10.089 -11.411 1.00 82.25 210 VAL A C 1
ATOM 1522 O O . VAL A 1 210 ? 0.738 9.537 -11.317 1.00 82.25 210 VAL A O 1
ATOM 1525 N N . PRO A 1 211 ? -0.439 11.426 -11.588 1.00 78.19 211 PRO A N 1
ATOM 1526 C CA . PRO A 1 211 ? 0.761 12.257 -11.672 1.00 78.19 211 PRO A CA 1
ATOM 1527 C C . PRO A 1 211 ? 1.621 12.191 -10.404 1.00 78.19 211 PRO A C 1
ATOM 1529 O O . PRO A 1 211 ? 2.836 12.037 -10.499 1.00 78.19 211 PRO A O 1
ATOM 1532 N N . ALA A 1 212 ? 0.994 12.226 -9.227 1.00 74.62 212 ALA A N 1
ATOM 1533 C CA . ALA A 1 212 ? 1.684 12.132 -7.945 1.00 74.62 212 ALA A CA 1
ATOM 1534 C C . ALA A 1 212 ? 2.366 10.769 -7.760 1.00 74.62 212 ALA A C 1
ATOM 1536 O O . ALA A 1 212 ? 3.515 10.693 -7.335 1.00 74.62 212 ALA A O 1
ATOM 1537 N N . MET A 1 213 ? 1.688 9.689 -8.158 1.00 74.81 213 MET A N 1
ATOM 1538 C CA . MET A 1 213 ? 2.241 8.335 -8.115 1.00 74.81 213 MET A CA 1
ATOM 1539 C C . MET A 1 213 ? 3.407 8.180 -9.092 1.00 74.81 213 MET A C 1
ATOM 1541 O O . MET A 1 213 ? 4.405 7.566 -8.745 1.00 74.81 213 MET A O 1
ATOM 1545 N N . ARG A 1 214 ? 3.354 8.805 -10.277 1.00 71.19 214 ARG A N 1
ATOM 1546 C CA . ARG A 1 214 ? 4.498 8.828 -11.204 1.00 71.19 214 ARG A CA 1
ATOM 1547 C C . ARG A 1 214 ? 5.727 9.488 -10.581 1.00 71.19 214 ARG A C 1
ATOM 1549 O O . ARG A 1 214 ? 6.818 8.975 -10.790 1.00 71.19 214 ARG A O 1
ATOM 1556 N N . ALA A 1 215 ? 5.552 10.584 -9.841 1.00 58.16 215 ALA A N 1
ATOM 1557 C CA . ALA A 1 215 ? 6.655 11.316 -9.215 1.00 58.16 215 ALA A CA 1
ATOM 1558 C C . ALA A 1 215 ? 7.328 10.509 -8.097 1.00 58.16 215 ALA A C 1
ATOM 1560 O O . ALA A 1 215 ? 8.545 10.390 -8.089 1.00 58.16 215 ALA A O 1
ATOM 1561 N N . VAL A 1 216 ? 6.540 9.846 -7.241 1.00 57.09 216 VAL A N 1
ATOM 1562 C CA . VAL A 1 216 ? 7.059 8.922 -6.204 1.00 57.09 216 VAL A CA 1
ATOM 1563 C C . VAL A 1 216 ? 7.895 7.799 -6.783 1.00 57.09 216 VAL A C 1
ATOM 1565 O O . VAL A 1 216 ? 8.782 7.267 -6.129 1.00 57.09 216 VAL A O 1
ATOM 1568 N N . MET A 1 217 ? 7.593 7.435 -8.018 1.00 53.81 217 MET A N 1
ATOM 1569 C CA . MET A 1 217 ? 8.201 6.308 -8.681 1.00 53.81 217 MET A CA 1
ATOM 1570 C C . MET A 1 217 ? 9.397 6.674 -9.575 1.00 53.81 217 MET A C 1
ATOM 1572 O O . MET A 1 217 ? 9.905 5.785 -10.258 1.00 53.81 217 MET A O 1
ATOM 1576 N N . CYS A 1 218 ? 9.792 7.948 -9.676 1.00 43.75 218 CYS A N 1
ATOM 1577 C CA . CYS A 1 218 ? 10.832 8.413 -10.607 1.00 43.75 218 CYS A CA 1
ATOM 1578 C C . CYS A 1 218 ? 12.181 8.768 -9.957 1.00 43.75 218 CYS A C 1
ATOM 1580 O O . CYS A 1 218 ? 13.123 8.994 -10.719 1.00 43.75 218 CYS A O 1
ATOM 1582 N N . ASP A 1 219 ? 12.277 8.781 -8.626 1.00 39.66 219 ASP A N 1
ATOM 1583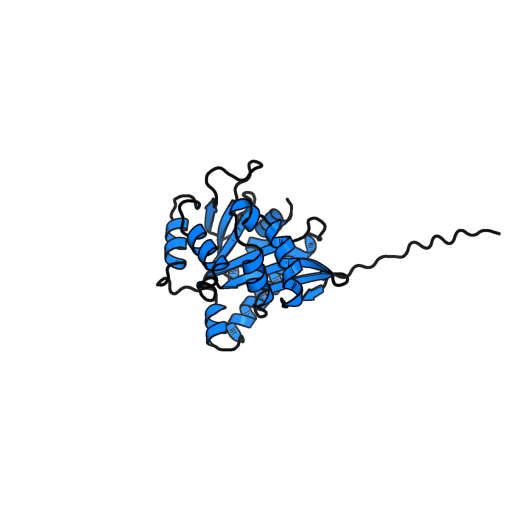 C CA . ASP A 1 219 ? 13.517 9.062 -7.880 1.00 39.66 219 ASP A CA 1
ATOM 1584 C C . ASP A 1 219 ? 14.299 7.795 -7.493 1.00 39.66 219 ASP A C 1
ATOM 1586 O O . ASP A 1 219 ? 13.665 6.777 -7.125 1.00 39.66 219 ASP A O 1
#

Sequence (219 aa):
MAQADGAEKELQVEFIFTDPA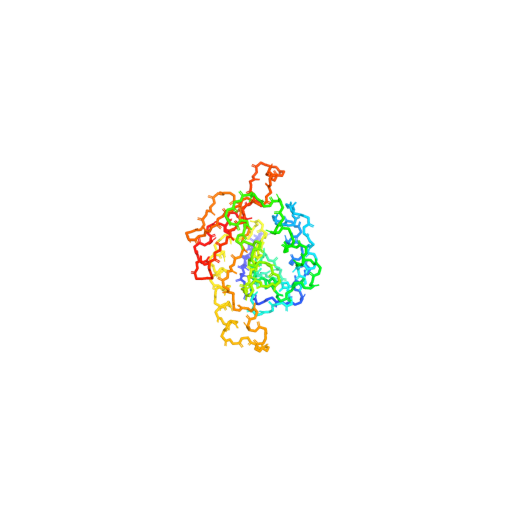EEDTPYVRSLLAGGSLCTATGADAAGLAATVANQVEVGTMIKADGALFGFLSAVSLQRHRADPSVGRLISLLGSDRVEDGPLRQRLAGLLAPSGGANVGLLLSERMVNTPVQLVPHAVESLHLDLGWAAANAEPAAERASLTFEWLVLLAHEELLAEGAEAVSLVRGGLPGGGQLLLMLLRPEALAAAVPAMRAVMCD

Mean predicted aligned error: 6.87 Å

Solvent-accessible surface area (backbone atoms only — not comparable to full-atom values): 11866 Å² total; per-residue (Å²): 142,81,83,84,83,76,74,78,75,83,82,83,84,63,80,46,79,40,61,34,38,68,87,44,24,71,54,46,19,54,42,36,51,75,22,71,66,21,66,73,69,68,51,48,25,62,55,48,15,50,51,51,16,68,35,47,62,34,27,32,28,37,30,41,96,92,40,78,42,29,40,38,31,52,47,37,49,69,75,39,40,83,41,71,42,50,33,49,49,55,50,48,62,50,38,83,41,27,45,91,50,73,63,41,55,48,45,36,45,44,70,36,95,83,33,84,54,28,39,22,42,47,48,72,41,49,46,77,87,49,66,74,82,51,51,62,56,48,52,51,50,33,53,51,27,41,55,46,22,45,74,65,40,77,56,67,72,54,13,56,41,48,43,50,66,32,33,38,36,73,24,41,75,88,41,83,29,68,86,46,50,74,44,44,44,44,80,87,42,45,100,87,74,48,43,45,26,38,32,43,32,43,68,88,41,50,78,47,32,48,65,16,54,51,54,56,44,70,118

pLDDT: mean 84.32, std 12.45, range [39.66, 95.5]